Protein AF-A0ABD2J0N6-F1 (afdb_monomer_lite)

InterPro domains:
  IPR006593 Cytochrome b561/ferric reductase, transmembrane domain [SM00665] (5-132)

Radius of gyration: 25.23 Å; chains: 1; bounding box: 68×47×70 Å

Sequence (210 aa):
MAFRLTIYTLIFIAANSAVYGQNNSSNSTAAGGGPSSAQNGISTMFLLKCHGVLMTLAWLLLAPCAILYNLEWSSIHSLFGFIAFLLTIFQPISALFRCHPDSSARVVFNGLHAFTGYIGWLCALISICIACVHFGLFANTSAATVLIIVFLVLLGIVALIMQIVAIQKGHQQQQEQHGTGCIGQSQLFVILALICCAIAVSISLLIIFA

pLDDT: mean 72.45, std 17.0, range [32.47, 93.19]

Structure (mmCIF, N/CA/C/O backbone):
data_AF-A0ABD2J0N6-F1
#
_entry.id   AF-A0ABD2J0N6-F1
#
loop_
_atom_site.group_PDB
_atom_site.id
_atom_site.type_symbol
_atom_site.label_atom_id
_atom_site.label_alt_id
_atom_site.label_comp_id
_atom_site.label_asym_id
_atom_site.label_entity_id
_atom_site.label_seq_id
_atom_site.pdbx_PDB_ins_code
_atom_site.Cartn_x
_atom_site.Cartn_y
_atom_site.Cartn_z
_atom_site.occupancy
_atom_site.B_iso_or_equiv
_atom_site.auth_seq_id
_atom_site.auth_comp_id
_atom_site.auth_asym_id
_atom_site.auth_atom_id
_atom_site.pdbx_PDB_model_num
ATOM 1 N N . MET A 1 1 ? 23.153 -10.227 -7.733 1.00 42.84 1 MET A N 1
ATOM 2 C CA . MET A 1 1 ? 24.122 -10.658 -6.694 1.00 42.84 1 MET A CA 1
ATOM 3 C C . MET A 1 1 ? 23.620 -10.415 -5.266 1.00 42.84 1 MET A C 1
ATOM 5 O O . MET A 1 1 ? 23.744 -11.325 -4.458 1.00 42.84 1 MET A O 1
ATOM 9 N N . ALA A 1 2 ? 22.987 -9.273 -4.962 1.00 34.53 2 ALA A N 1
ATOM 10 C CA . ALA A 1 2 ? 22.496 -8.935 -3.614 1.00 34.53 2 ALA A CA 1
ATOM 11 C C . ALA A 1 2 ? 21.462 -9.922 -3.021 1.00 34.53 2 ALA A C 1
ATOM 13 O O . ALA A 1 2 ? 21.572 -10.288 -1.858 1.00 34.53 2 ALA A O 1
ATOM 14 N N . PHE A 1 3 ? 20.537 -10.453 -3.830 1.00 33.03 3 PHE A N 1
ATOM 15 C CA . PHE A 1 3 ? 19.501 -11.391 -3.358 1.00 33.03 3 PHE A CA 1
ATOM 16 C C . PHE A 1 3 ? 20.059 -12.739 -2.858 1.00 33.03 3 PHE A C 1
ATOM 18 O O . PHE A 1 3 ? 19.469 -13.385 -1.996 1.00 33.03 3 PHE A O 1
ATOM 25 N N . ARG A 1 4 ? 21.233 -13.159 -3.362 1.00 32.47 4 ARG A N 1
ATOM 26 C CA . ARG A 1 4 ? 21.913 -14.367 -2.871 1.00 32.47 4 ARG A CA 1
ATOM 27 C C . ARG A 1 4 ? 22.565 -14.122 -1.511 1.00 32.47 4 ARG A C 1
ATOM 29 O O . ARG A 1 4 ? 22.478 -14.997 -0.661 1.00 32.47 4 ARG A O 1
ATOM 36 N N . LEU A 1 5 ? 23.127 -12.932 -1.267 1.00 40.41 5 LEU A N 1
ATOM 37 C CA . LEU A 1 5 ? 23.688 -12.581 0.043 1.00 40.41 5 LEU A CA 1
ATOM 38 C C . LEU A 1 5 ? 22.613 -12.571 1.140 1.00 40.41 5 LEU A C 1
ATOM 40 O O . LEU A 1 5 ? 22.846 -13.133 2.202 1.00 40.41 5 LEU A O 1
ATOM 44 N N . THR A 1 6 ? 21.424 -12.024 0.873 1.00 42.31 6 THR A N 1
ATOM 45 C CA . THR A 1 6 ? 20.347 -11.925 1.875 1.00 42.31 6 THR A CA 1
ATOM 46 C C . THR A 1 6 ? 19.846 -13.294 2.348 1.00 42.31 6 THR A C 1
ATOM 48 O O . THR A 1 6 ? 19.616 -13.488 3.540 1.00 42.31 6 THR A O 1
ATOM 51 N N . ILE A 1 7 ? 19.737 -14.274 1.442 1.00 48.81 7 ILE A N 1
ATOM 52 C CA . ILE A 1 7 ? 19.341 -15.646 1.797 1.00 48.81 7 ILE A CA 1
ATOM 53 C C . ILE A 1 7 ? 20.437 -16.335 2.623 1.00 48.81 7 ILE A C 1
ATOM 55 O O . ILE A 1 7 ? 20.124 -16.967 3.631 1.00 48.81 7 ILE A O 1
ATOM 59 N N . TYR A 1 8 ? 21.718 -16.165 2.270 1.00 38.47 8 TYR A N 1
ATOM 60 C CA . TYR A 1 8 ? 22.819 -16.716 3.070 1.00 38.47 8 TYR A CA 1
ATOM 61 C C . TYR A 1 8 ? 22.893 -16.092 4.471 1.00 38.47 8 TYR A C 1
ATOM 63 O O . TYR A 1 8 ? 23.161 -16.808 5.432 1.00 38.47 8 TYR A O 1
ATOM 71 N N . THR A 1 9 ? 22.582 -14.801 4.625 1.00 46.03 9 THR A N 1
ATOM 72 C CA . THR A 1 9 ? 22.540 -14.140 5.939 1.00 46.03 9 THR A CA 1
ATOM 73 C C . THR A 1 9 ? 21.367 -14.625 6.795 1.00 46.03 9 THR A C 1
ATOM 75 O O . THR A 1 9 ? 21.554 -14.884 7.981 1.00 46.03 9 THR A O 1
ATOM 78 N N . LEU A 1 10 ? 20.178 -14.830 6.217 1.00 42.41 10 LEU A N 1
ATOM 79 C CA . LEU A 1 10 ? 19.020 -15.361 6.951 1.00 42.41 10 LEU A CA 1
ATOM 80 C C . LEU A 1 10 ? 19.214 -16.828 7.367 1.00 42.41 10 LEU A C 1
ATOM 82 O O . LEU A 1 10 ? 18.861 -17.194 8.488 1.00 42.41 10 LEU A O 1
ATOM 86 N N . ILE A 1 11 ? 19.845 -17.647 6.518 1.00 49.25 11 ILE A N 1
ATOM 87 C CA . ILE A 1 11 ? 20.223 -19.029 6.858 1.00 49.25 11 ILE A CA 1
ATOM 88 C C . ILE A 1 11 ? 21.297 -19.042 7.956 1.00 49.25 11 ILE A C 1
ATOM 90 O O . ILE A 1 11 ? 21.208 -19.845 8.882 1.00 49.25 11 ILE A O 1
ATOM 94 N N . PHE A 1 12 ? 22.271 -18.126 7.919 1.00 43.56 12 PHE A N 1
ATOM 95 C CA . PHE A 1 12 ? 23.296 -18.007 8.961 1.00 43.56 12 PHE A CA 1
ATOM 96 C C . PHE A 1 12 ? 22.705 -17.564 10.312 1.00 43.56 12 PHE A C 1
ATOM 98 O O . PHE A 1 12 ? 23.088 -18.088 11.356 1.00 43.56 12 PHE A O 1
ATOM 105 N N . ILE A 1 13 ? 21.726 -16.654 10.314 1.00 47.06 13 ILE A N 1
ATOM 106 C CA . ILE A 1 13 ? 21.022 -16.222 11.534 1.00 47.06 13 ILE A CA 1
ATOM 107 C C . ILE A 1 13 ? 20.161 -17.364 12.104 1.00 47.06 13 ILE A C 1
ATOM 109 O O . ILE A 1 13 ? 20.206 -17.625 13.308 1.00 47.06 13 ILE A O 1
ATOM 113 N N . ALA A 1 14 ? 19.435 -18.104 11.260 1.00 47.25 14 ALA A N 1
ATOM 114 C CA . ALA A 1 14 ? 18.635 -19.254 11.690 1.00 47.25 14 ALA A CA 1
ATOM 115 C C . ALA A 1 14 ? 19.499 -20.419 12.214 1.00 47.25 14 ALA A C 1
ATOM 117 O O . ALA A 1 14 ? 19.161 -21.024 13.232 1.00 47.25 14 ALA A O 1
ATOM 118 N N . ALA A 1 15 ? 20.647 -20.691 11.583 1.00 43.16 15 ALA A N 1
ATOM 119 C CA . ALA A 1 15 ? 21.573 -21.741 12.009 1.00 43.16 15 ALA A CA 1
ATOM 120 C C . ALA A 1 15 ? 22.222 -21.434 13.372 1.00 43.16 15 ALA A C 1
ATOM 122 O O . ALA A 1 15 ? 22.295 -22.314 14.228 1.00 43.16 15 ALA A O 1
ATOM 123 N N . ASN A 1 16 ? 22.614 -20.178 13.626 1.00 42.06 16 ASN A N 1
ATOM 124 C CA . ASN A 1 16 ? 23.160 -19.779 14.930 1.00 42.06 16 ASN A CA 1
ATOM 125 C C . ASN A 1 16 ? 22.102 -19.784 16.048 1.00 42.06 16 ASN A C 1
ATOM 127 O O . ASN A 1 16 ? 22.424 -20.054 17.203 1.00 42.06 16 ASN A O 1
ATOM 131 N N . SER A 1 17 ? 20.832 -19.552 15.702 1.00 45.09 17 SER A N 1
ATOM 132 C CA . SER A 1 17 ? 19.709 -19.618 16.646 1.00 45.09 17 SER A CA 1
ATOM 133 C C . SER A 1 17 ? 19.394 -21.057 17.084 1.00 45.09 17 SER A C 1
ATOM 135 O O . SER A 1 17 ? 19.021 -21.281 18.233 1.00 45.09 17 SER A O 1
ATOM 137 N N . ALA A 1 18 ? 19.572 -22.040 16.193 1.00 42.81 18 ALA A N 1
ATOM 138 C CA . ALA A 1 18 ? 19.321 -23.453 16.483 1.00 42.81 18 ALA A CA 1
ATOM 139 C C . ALA A 1 18 ? 20.451 -24.112 17.298 1.00 42.81 18 ALA A C 1
ATOM 141 O O . ALA A 1 18 ? 20.179 -24.932 18.173 1.00 42.81 18 ALA A O 1
ATOM 142 N N . VAL A 1 19 ? 21.710 -23.714 17.077 1.00 41.75 19 VAL A N 1
ATOM 143 C CA . VAL A 1 19 ? 22.873 -24.253 17.813 1.00 41.75 19 VAL A CA 1
ATOM 144 C C . VAL A 1 19 ? 22.892 -23.795 19.280 1.00 41.75 19 VAL A C 1
ATOM 146 O O . VAL A 1 19 ? 23.349 -24.533 20.150 1.00 41.75 19 VAL A O 1
ATOM 149 N N . TYR A 1 20 ? 22.326 -22.627 19.598 1.00 41.22 20 TYR A N 1
ATOM 150 C CA . TYR A 1 20 ? 22.286 -22.117 20.977 1.00 41.22 20 TYR A CA 1
ATOM 151 C C . TYR A 1 20 ? 21.171 -22.725 21.851 1.00 41.22 20 TYR A C 1
ATOM 153 O O . TYR A 1 20 ? 21.174 -22.538 23.068 1.00 41.22 20 TYR A O 1
ATOM 161 N N . GLY A 1 21 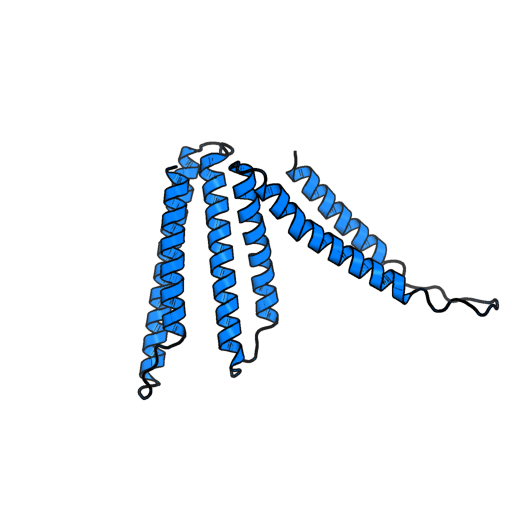? 20.229 -23.468 21.257 1.00 38.34 21 GLY A N 1
ATOM 162 C CA . GLY A 1 21 ? 19.103 -24.089 21.964 1.00 38.34 21 GLY A CA 1
ATOM 163 C C . GLY A 1 21 ? 19.393 -25.459 22.589 1.00 38.34 21 GLY A C 1
ATOM 164 O O . GLY A 1 21 ? 18.575 -25.937 23.371 1.00 38.34 21 GLY A O 1
ATOM 165 N N . GLN A 1 22 ? 20.528 -26.101 22.277 1.00 38.06 22 GLN A N 1
ATOM 166 C CA . GLN A 1 22 ? 20.795 -27.489 22.691 1.00 38.06 22 GLN A CA 1
ATOM 167 C C . GLN A 1 22 ? 21.709 -27.674 23.914 1.00 38.06 22 GLN A C 1
ATOM 169 O O . GLN A 1 22 ? 21.760 -28.776 24.449 1.00 38.06 22 GLN A O 1
ATOM 174 N N . ASN A 1 23 ? 22.381 -26.639 24.425 1.00 42.53 23 ASN A N 1
ATOM 175 C CA . ASN A 1 23 ? 23.402 -26.821 25.474 1.00 42.53 23 ASN A CA 1
ATOM 176 C C . ASN A 1 23 ? 22.901 -26.721 26.925 1.00 42.53 23 ASN A C 1
ATOM 178 O O . ASN A 1 23 ? 23.708 -26.522 27.827 1.00 42.53 23 ASN A O 1
ATOM 182 N N . ASN A 1 24 ? 21.597 -26.870 27.181 1.00 43.91 24 ASN A N 1
ATOM 183 C CA . ASN A 1 24 ? 21.051 -26.733 28.538 1.00 43.91 24 ASN A CA 1
ATOM 184 C C . ASN A 1 24 ? 20.259 -27.953 29.021 1.00 43.91 24 ASN A C 1
ATOM 186 O O . ASN A 1 24 ? 19.214 -27.833 29.658 1.00 43.91 24 ASN A O 1
ATOM 190 N N . SER A 1 25 ? 20.764 -29.153 28.742 1.00 45.69 25 SER A N 1
ATOM 191 C CA . SER A 1 25 ? 20.315 -30.348 29.452 1.00 45.69 25 SER A CA 1
ATOM 192 C C . SER A 1 25 ? 21.486 -31.213 29.902 1.00 45.69 25 SER A C 1
ATOM 194 O O . SER A 1 25 ? 22.251 -31.723 29.090 1.00 4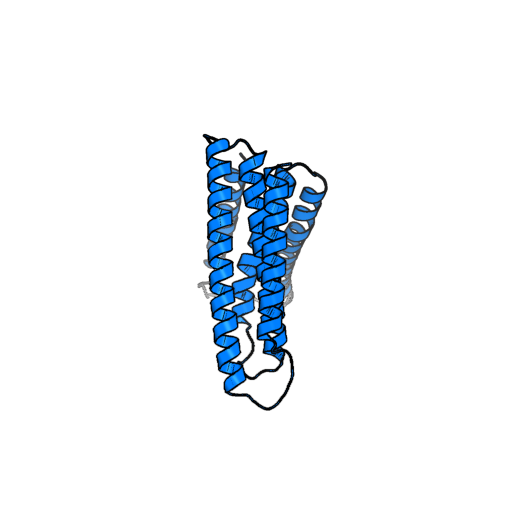5.69 25 SER A O 1
ATOM 196 N N . SER A 1 26 ? 21.531 -31.392 31.229 1.00 46.47 26 SER A N 1
ATOM 197 C CA . SER A 1 26 ? 22.224 -32.426 32.014 1.00 46.47 26 SER A CA 1
ATOM 198 C C . SER A 1 26 ? 23.757 -32.483 31.954 1.00 46.47 26 SER A C 1
ATOM 200 O O . SER A 1 26 ? 24.321 -32.996 30.999 1.00 46.47 26 SER A O 1
ATOM 202 N N . ASN A 1 27 ? 24.422 -32.136 33.067 1.00 38.72 27 ASN A N 1
ATOM 203 C CA . ASN A 1 27 ? 24.944 -33.178 33.961 1.00 38.72 27 ASN A CA 1
ATOM 204 C C . ASN A 1 27 ? 25.284 -32.629 35.361 1.00 38.72 27 ASN A C 1
ATOM 206 O O . ASN A 1 27 ? 25.983 -31.627 35.506 1.00 38.72 27 ASN A O 1
ATOM 210 N N . SER A 1 28 ? 24.794 -33.318 36.386 1.00 45.44 28 SER A N 1
ATOM 211 C CA . SER A 1 28 ? 25.030 -33.044 37.801 1.00 45.44 28 SER A CA 1
ATOM 212 C C . SER A 1 28 ? 26.100 -34.010 38.302 1.00 45.44 28 SER A C 1
ATOM 214 O O . SER A 1 28 ? 25.802 -35.193 38.367 1.00 45.44 28 SER A O 1
ATOM 216 N N . THR A 1 29 ? 27.289 -33.538 38.701 1.00 41.50 29 THR A N 1
ATOM 217 C CA . THR A 1 29 ? 28.076 -34.164 39.788 1.00 41.50 29 THR A CA 1
ATOM 218 C C . THR A 1 29 ? 29.290 -33.328 40.217 1.00 41.50 29 THR A C 1
ATOM 220 O O . THR A 1 29 ? 30.152 -33.016 39.407 1.00 41.50 29 THR A O 1
ATOM 223 N N . ALA A 1 30 ? 29.347 -33.108 41.536 1.00 42.56 30 ALA A N 1
ATOM 224 C CA . ALA A 1 30 ? 30.511 -33.074 42.431 1.00 42.56 30 ALA A CA 1
ATOM 225 C C . ALA A 1 30 ? 31.529 -31.901 42.428 1.00 42.56 30 ALA A C 1
ATOM 227 O O . ALA A 1 30 ? 32.378 -31.774 41.558 1.00 42.56 30 ALA A O 1
ATOM 228 N N . ALA A 1 31 ? 31.523 -31.228 43.592 1.00 42.00 31 ALA A N 1
ATOM 229 C CA . ALA A 1 31 ? 32.664 -30.860 44.449 1.00 42.00 31 ALA A CA 1
ATOM 230 C C . ALA A 1 31 ? 33.538 -29.628 44.123 1.00 42.00 31 ALA A C 1
ATOM 232 O O . ALA A 1 31 ? 34.210 -29.561 43.103 1.00 42.00 31 ALA A O 1
ATOM 233 N N . GLY A 1 32 ? 33.659 -28.736 45.121 1.00 36.66 32 GLY A N 1
ATOM 234 C CA . GLY A 1 32 ? 34.837 -27.874 45.312 1.00 36.66 32 GLY A CA 1
ATOM 235 C C . GLY A 1 32 ? 34.513 -26.410 45.614 1.00 36.66 32 GLY A C 1
ATOM 236 O O . GLY A 1 32 ? 33.895 -25.735 44.803 1.00 36.66 32 GLY A O 1
ATOM 237 N N . GLY A 1 33 ? 34.915 -25.934 46.797 1.00 43.09 33 GLY A N 1
ATOM 238 C CA . GLY A 1 33 ? 34.580 -24.620 47.358 1.00 43.09 33 GLY A CA 1
ATOM 239 C C . GLY A 1 33 ? 35.162 -23.380 46.658 1.00 43.09 33 GLY A C 1
ATOM 240 O O . GLY A 1 33 ? 36.197 -23.431 45.999 1.00 43.09 33 GLY A O 1
ATOM 241 N N . GLY A 1 34 ? 34.508 -22.240 46.914 1.00 34.06 34 GLY A N 1
ATOM 242 C CA . GLY A 1 34 ? 35.002 -20.885 46.644 1.00 34.06 34 GLY A CA 1
ATOM 243 C C . GLY A 1 34 ? 33.861 -19.853 46.615 1.00 34.06 34 GLY A C 1
ATOM 244 O O . GLY A 1 34 ? 32.947 -20.012 45.809 1.00 34.06 34 GLY A O 1
ATOM 245 N N . PRO A 1 35 ? 33.853 -18.798 47.458 1.00 56.31 35 PRO A N 1
ATOM 246 C CA . PRO A 1 35 ? 32.814 -17.778 47.420 1.00 56.31 35 PRO A CA 1
ATOM 247 C C . PRO A 1 35 ? 33.284 -16.602 46.564 1.00 56.31 35 PRO A C 1
ATOM 249 O O . PRO A 1 35 ? 34.101 -15.807 47.017 1.00 56.31 35 PRO A O 1
ATOM 252 N N . SER A 1 36 ? 32.803 -16.466 45.330 1.00 42.53 36 SER A N 1
ATOM 253 C CA . SER A 1 36 ? 32.727 -15.167 44.635 1.00 42.53 36 SER A CA 1
ATOM 254 C C . SER A 1 36 ? 32.133 -15.307 43.236 1.00 42.53 36 SER A C 1
ATOM 256 O O . SER A 1 36 ? 32.398 -16.270 42.530 1.00 42.53 36 SER A O 1
ATOM 258 N N . SER A 1 37 ? 31.400 -14.266 42.828 1.00 46.81 37 SER A N 1
ATOM 259 C CA . SER A 1 37 ? 30.951 -13.948 41.459 1.00 46.81 37 SER A CA 1
ATOM 260 C C . SER A 1 37 ? 29.573 -14.445 40.986 1.00 46.81 37 SER A C 1
ATOM 262 O O . SER A 1 37 ? 29.348 -14.685 39.804 1.00 46.81 37 SER A O 1
ATOM 264 N N . ALA A 1 38 ? 28.573 -14.424 41.869 1.00 45.72 38 ALA A N 1
ATOM 265 C CA . ALA A 1 38 ? 27.153 -14.514 41.497 1.00 45.72 38 ALA A CA 1
ATOM 266 C C . ALA A 1 38 ? 26.555 -13.190 40.940 1.00 45.72 38 ALA A C 1
ATOM 268 O O . ALA A 1 38 ? 25.413 -12.857 41.243 1.00 45.72 38 ALA A O 1
ATOM 269 N N . GLN A 1 39 ? 27.301 -12.409 40.141 1.00 47.91 39 GLN A N 1
ATOM 270 C CA . GLN A 1 39 ? 26.817 -11.115 39.607 1.00 47.91 39 GLN A CA 1
ATOM 271 C C . GLN A 1 39 ? 26.929 -10.908 38.082 1.00 47.91 39 GLN A C 1
ATOM 273 O O . GLN A 1 39 ? 26.499 -9.869 37.593 1.00 47.91 39 GLN A O 1
ATOM 278 N N . ASN A 1 40 ? 27.397 -11.889 37.297 1.00 52.19 40 ASN A N 1
ATOM 279 C CA . ASN A 1 40 ? 27.697 -11.673 35.864 1.00 52.19 40 ASN A CA 1
ATOM 280 C C . ASN A 1 40 ? 26.787 -12.412 34.854 1.00 52.19 40 ASN A C 1
ATOM 282 O O . ASN A 1 40 ? 26.969 -12.269 33.646 1.00 52.19 40 ASN A O 1
ATOM 286 N N . GLY A 1 41 ? 25.794 -13.186 35.312 1.00 51.06 41 GLY A N 1
ATOM 287 C CA . GLY A 1 41 ? 24.880 -13.933 34.424 1.00 51.06 41 GLY A CA 1
ATOM 288 C C . GLY A 1 41 ? 23.670 -13.130 33.922 1.00 51.06 41 GLY A C 1
ATOM 289 O O . GLY A 1 41 ? 23.166 -13.371 32.828 1.00 51.06 41 GLY A O 1
ATOM 290 N N . ILE A 1 42 ? 23.214 -12.142 34.701 1.00 55.16 42 ILE A N 1
ATOM 291 C CA . ILE A 1 42 ? 22.064 -11.291 34.345 1.00 55.16 42 ILE A CA 1
ATOM 292 C C . ILE A 1 42 ? 22.483 -10.228 33.315 1.00 55.16 42 ILE A C 1
ATOM 294 O O . ILE A 1 42 ? 21.709 -9.891 32.418 1.00 55.16 42 ILE A O 1
ATOM 298 N N . SER A 1 43 ? 23.731 -9.748 33.395 1.00 60.34 43 SER A N 1
ATOM 299 C CA . SER A 1 43 ? 24.266 -8.719 32.499 1.00 60.34 43 SER A CA 1
ATOM 300 C C . SER A 1 43 ? 24.482 -9.234 31.081 1.00 60.34 43 SER A C 1
ATOM 302 O O . SER A 1 43 ? 24.162 -8.521 30.143 1.00 60.34 43 SER A O 1
ATOM 304 N N . THR A 1 44 ? 24.946 -10.468 30.886 1.00 63.06 44 THR A N 1
ATOM 305 C CA . THR A 1 44 ? 25.252 -11.012 29.552 1.00 63.06 44 THR A CA 1
ATOM 306 C C . THR A 1 44 ? 23.998 -11.294 28.725 1.00 63.06 44 THR A C 1
ATOM 308 O O . THR A 1 44 ? 23.942 -10.890 27.569 1.00 63.06 44 THR A O 1
ATOM 311 N N . MET A 1 45 ? 22.955 -11.895 29.307 1.00 62.06 45 MET A N 1
ATOM 312 C CA . MET A 1 45 ? 21.663 -12.109 28.627 1.00 62.06 45 MET A CA 1
ATOM 313 C C . MET A 1 45 ? 20.931 -10.793 28.324 1.00 62.06 45 MET A C 1
ATOM 315 O O . MET A 1 45 ? 20.371 -10.626 27.238 1.00 62.06 45 MET A O 1
ATOM 319 N N . PHE A 1 46 ? 20.941 -9.843 29.264 1.00 74.31 46 PHE A N 1
ATOM 320 C CA . PHE A 1 46 ? 20.355 -8.520 29.051 1.00 74.31 46 PHE A CA 1
ATOM 321 C C . PHE A 1 46 ? 21.128 -7.730 27.988 1.00 74.31 46 PHE A C 1
ATOM 323 O O . PHE A 1 46 ? 20.523 -7.157 27.087 1.00 74.31 46 PHE A O 1
ATOM 330 N N . LEU A 1 47 ? 22.460 -7.772 28.028 1.00 73.31 47 LEU A N 1
ATOM 331 C CA . LEU A 1 47 ? 23.335 -7.099 27.073 1.00 73.31 47 LEU A CA 1
ATOM 332 C C . LEU A 1 47 ? 23.210 -7.696 25.671 1.00 73.31 47 LEU A C 1
ATOM 334 O O . LEU A 1 47 ? 23.170 -6.933 24.714 1.00 73.31 47 LEU A O 1
ATOM 338 N N . LEU A 1 48 ? 23.052 -9.016 25.529 1.00 69.25 48 LEU A N 1
ATOM 339 C CA . LEU A 1 48 ? 22.815 -9.649 24.226 1.00 69.25 48 LEU A CA 1
ATOM 340 C C . LEU A 1 48 ? 21.451 -9.254 23.637 1.00 69.25 48 LEU A C 1
ATOM 342 O O . LEU A 1 48 ? 21.347 -8.972 22.444 1.00 69.25 48 LEU A O 1
ATOM 346 N N . LYS A 1 49 ? 20.413 -9.162 24.480 1.00 67.75 49 LYS A N 1
ATOM 347 C CA . LYS A 1 49 ? 19.084 -8.673 24.080 1.00 67.75 49 LYS A CA 1
ATOM 348 C C . LYS A 1 49 ? 19.114 -7.194 23.697 1.00 67.75 49 LYS A C 1
ATOM 350 O O . LYS A 1 49 ? 18.607 -6.839 22.637 1.00 67.75 49 LYS A O 1
ATOM 355 N N . CYS A 1 50 ? 19.747 -6.344 24.503 1.00 72.69 50 CYS A N 1
ATOM 356 C CA . CYS A 1 50 ? 19.947 -4.931 24.186 1.00 72.69 50 CYS A CA 1
ATOM 357 C C . CYS A 1 50 ? 20.784 -4.749 22.916 1.00 72.69 50 CYS A C 1
ATOM 359 O O . CYS A 1 50 ? 20.431 -3.925 22.084 1.00 72.69 50 CYS A O 1
ATOM 361 N N . HIS A 1 51 ? 21.836 -5.542 22.717 1.00 70.12 51 HIS A N 1
ATOM 362 C CA . HIS A 1 51 ? 22.665 -5.508 21.515 1.00 70.12 51 HIS A CA 1
ATOM 363 C C . HIS A 1 51 ? 21.871 -5.892 20.259 1.00 70.12 51 HIS A C 1
ATOM 365 O O . HIS A 1 51 ? 21.942 -5.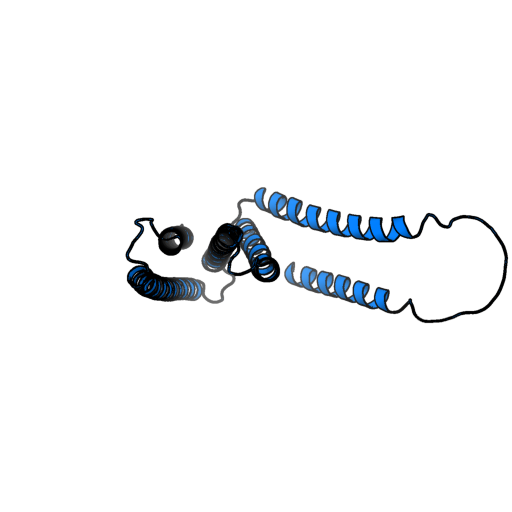187 19.257 1.00 70.12 51 HIS A O 1
ATOM 371 N N . GLY A 1 52 ? 21.054 -6.950 20.322 1.00 68.00 52 GLY A N 1
ATOM 372 C CA . GLY A 1 52 ? 20.172 -7.341 19.218 1.00 68.00 52 GLY A CA 1
ATOM 373 C C . GLY A 1 52 ? 19.114 -6.281 18.893 1.00 68.00 52 GLY A C 1
ATOM 374 O O . GLY A 1 52 ? 18.883 -5.971 17.723 1.00 68.00 52 GLY A O 1
ATOM 375 N N . VAL A 1 53 ? 18.515 -5.667 19.921 1.00 74.12 53 VAL A N 1
ATOM 376 C CA . VAL A 1 53 ? 17.550 -4.568 19.753 1.00 74.12 53 VAL A CA 1
ATOM 377 C C . VAL A 1 53 ? 18.226 -3.337 19.148 1.00 74.12 53 VAL A C 1
ATOM 379 O O . VAL A 1 53 ? 17.712 -2.785 18.180 1.00 74.12 53 VAL A O 1
ATOM 382 N N . LEU A 1 54 ? 19.397 -2.939 19.649 1.00 72.81 54 LEU A N 1
ATOM 383 C CA . LEU A 1 54 ? 20.156 -1.800 19.130 1.00 72.81 54 LEU A CA 1
ATOM 384 C C . LEU A 1 54 ? 20.636 -2.032 17.695 1.00 72.81 54 LEU A C 1
ATOM 386 O O . LEU A 1 54 ? 20.559 -1.112 16.890 1.00 72.81 54 LEU A O 1
ATOM 390 N N . MET A 1 55 ? 21.051 -3.251 17.339 1.00 72.25 55 MET A N 1
ATOM 391 C CA . MET A 1 55 ? 21.369 -3.599 15.952 1.00 72.25 55 MET A CA 1
ATOM 392 C C . MET A 1 55 ? 20.130 -3.518 15.063 1.00 72.25 55 MET A C 1
ATOM 394 O O . MET A 1 55 ? 20.177 -2.897 14.009 1.00 72.25 55 MET A O 1
ATOM 398 N N . THR A 1 56 ? 18.990 -4.051 15.496 1.00 69.81 56 THR A N 1
ATOM 399 C CA . THR A 1 56 ? 17.748 -3.972 14.712 1.00 69.81 56 THR A CA 1
ATOM 400 C C . THR A 1 56 ? 17.301 -2.520 14.514 1.00 69.81 56 THR A C 1
ATOM 402 O O . THR A 1 56 ? 16.945 -2.138 13.404 1.00 69.81 56 THR A O 1
ATOM 405 N N . LEU A 1 57 ? 17.385 -1.683 15.554 1.00 69.50 57 LEU A N 1
ATOM 406 C CA . LEU A 1 57 ? 17.096 -0.248 15.464 1.00 69.50 57 LEU A CA 1
ATOM 407 C C . LEU A 1 57 ? 18.096 0.487 14.564 1.00 69.50 57 LEU A C 1
ATOM 409 O O . LEU A 1 57 ? 17.691 1.335 13.776 1.00 69.50 57 LEU A O 1
ATOM 413 N N . ALA A 1 58 ? 19.382 0.134 14.627 1.00 72.56 58 ALA A N 1
ATOM 414 C CA . ALA A 1 58 ? 20.399 0.687 13.742 1.00 72.56 58 ALA A CA 1
ATOM 415 C C . ALA A 1 58 ? 20.121 0.324 12.278 1.00 72.56 58 ALA A C 1
ATOM 417 O O . ALA A 1 58 ? 20.196 1.196 11.424 1.00 72.56 58 ALA A O 1
ATOM 418 N N . TRP A 1 59 ? 19.723 -0.914 11.979 1.00 68.56 59 TRP A N 1
ATOM 419 C CA . TRP A 1 59 ? 19.332 -1.324 10.626 1.00 68.56 59 TRP A CA 1
ATOM 420 C C . TRP A 1 59 ? 18.037 -0.646 10.161 1.00 68.56 59 TRP A C 1
ATOM 422 O O . TRP A 1 59 ? 17.956 -0.215 9.012 1.00 68.56 59 TRP A O 1
ATOM 432 N N . LEU A 1 60 ? 17.057 -0.481 11.053 1.00 67.50 60 LEU A N 1
ATOM 433 C CA . LEU A 1 60 ? 15.814 0.243 10.775 1.00 67.50 60 LEU A CA 1
ATOM 434 C C . LEU A 1 60 ? 16.026 1.744 10.551 1.00 67.50 60 LEU A C 1
ATOM 436 O O . LEU A 1 60 ? 15.203 2.357 9.883 1.00 67.50 60 LEU A O 1
ATOM 440 N N . LEU A 1 61 ? 17.097 2.336 11.085 1.00 66.44 61 LEU A N 1
ATOM 441 C CA . LEU A 1 61 ? 17.396 3.761 10.933 1.00 66.44 61 LEU A CA 1
ATOM 442 C C . LEU A 1 61 ? 18.400 4.033 9.800 1.00 66.44 61 LEU A C 1
ATOM 444 O O . LEU A 1 61 ? 18.177 4.921 8.979 1.00 66.44 61 LEU A O 1
ATOM 448 N N . LEU A 1 62 ? 19.490 3.263 9.719 1.00 64.75 62 LEU A N 1
ATOM 449 C CA . LEU A 1 62 ? 20.530 3.453 8.705 1.00 64.75 62 LEU A CA 1
ATOM 450 C C . LEU A 1 62 ? 20.101 2.984 7.320 1.00 64.75 62 LEU A C 1
ATOM 452 O O . LEU A 1 62 ? 20.469 3.648 6.358 1.00 64.75 62 LEU A O 1
ATOM 456 N N . ALA A 1 63 ? 19.356 1.881 7.181 1.00 66.69 63 ALA A N 1
ATOM 457 C CA . ALA A 1 63 ? 18.976 1.414 5.849 1.00 66.69 63 ALA A CA 1
ATOM 458 C C . ALA A 1 63 ? 18.052 2.424 5.141 1.00 66.69 63 ALA A C 1
ATOM 460 O O . ALA A 1 63 ? 18.372 2.798 4.014 1.00 66.69 63 ALA A O 1
ATOM 461 N N . PRO A 1 64 ? 17.001 2.979 5.782 1.00 65.25 64 PRO A N 1
ATOM 462 C CA . PRO A 1 64 ? 16.218 4.051 5.171 1.00 65.25 64 PRO A CA 1
ATOM 463 C C . PRO A 1 64 ? 17.033 5.322 4.920 1.00 65.25 64 PRO A C 1
ATOM 465 O O . PRO A 1 64 ? 16.914 5.895 3.844 1.00 65.25 64 PRO A O 1
ATOM 468 N N . CYS A 1 65 ? 17.907 5.742 5.845 1.00 63.78 65 CYS A N 1
ATOM 469 C CA . CYS A 1 65 ? 18.771 6.911 5.628 1.00 63.78 65 CYS A CA 1
ATOM 470 C C . CYS A 1 65 ? 19.738 6.732 4.447 1.00 63.78 65 CYS A C 1
ATOM 472 O O . CYS A 1 65 ? 19.890 7.645 3.642 1.00 63.78 65 CYS A O 1
ATOM 474 N N . ALA A 1 66 ? 20.372 5.566 4.311 1.00 61.91 66 ALA A N 1
ATOM 475 C CA . ALA A 1 66 ? 21.273 5.270 3.198 1.00 61.91 66 ALA A CA 1
ATOM 476 C C . ALA A 1 66 ? 20.527 5.233 1.857 1.00 61.91 66 ALA A C 1
ATOM 478 O O . ALA A 1 66 ? 21.043 5.707 0.848 1.00 61.91 66 ALA A O 1
ATOM 479 N N . ILE A 1 67 ? 19.294 4.722 1.863 1.00 63.19 67 ILE A N 1
ATOM 480 C CA . ILE A 1 67 ? 18.405 4.722 0.703 1.00 63.19 67 ILE A CA 1
ATOM 481 C C . ILE A 1 67 ? 17.974 6.158 0.340 1.00 63.19 67 ILE A C 1
ATOM 483 O O . ILE A 1 67 ? 17.949 6.511 -0.833 1.00 63.19 67 ILE A O 1
ATOM 487 N N . LEU A 1 68 ? 17.707 7.027 1.318 1.00 64.75 68 LEU A N 1
ATOM 488 C CA . LEU A 1 68 ? 17.316 8.425 1.080 1.00 64.75 68 LEU A CA 1
ATOM 489 C C . LEU A 1 68 ? 18.426 9.289 0.456 1.00 64.75 68 LEU A C 1
ATOM 491 O O . LEU A 1 68 ? 18.119 10.275 -0.209 1.00 64.75 68 LEU A O 1
ATOM 495 N N . TYR A 1 69 ? 19.700 8.928 0.637 1.00 65.38 69 TYR A N 1
ATOM 496 C CA . TYR A 1 69 ? 20.829 9.651 0.034 1.00 65.38 69 TYR A CA 1
ATOM 497 C C . TYR A 1 69 ? 20.967 9.435 -1.480 1.00 65.38 69 TYR A C 1
ATOM 499 O O . TYR A 1 69 ? 21.631 10.230 -2.143 1.00 65.38 69 TYR A O 1
ATOM 507 N N . ASN A 1 70 ? 20.348 8.389 -2.035 1.00 70.12 70 ASN A N 1
ATOM 508 C CA . ASN A 1 70 ? 20.324 8.132 -3.470 1.00 70.12 70 ASN A CA 1
ATOM 509 C C . ASN A 1 70 ? 18.872 8.200 -3.972 1.00 70.12 70 ASN A C 1
ATOM 511 O O . ASN A 1 70 ? 18.046 7.385 -3.579 1.00 70.12 70 ASN A O 1
ATOM 515 N N . LEU A 1 71 ? 18.549 9.166 -4.836 1.00 77.00 71 LEU A N 1
ATOM 516 C CA . LEU A 1 71 ? 17.196 9.351 -5.388 1.00 77.00 71 LEU A CA 1
ATOM 517 C C . LEU A 1 71 ? 16.956 8.568 -6.689 1.00 77.00 71 LEU A C 1
ATOM 519 O O . LEU A 1 71 ? 15.989 8.825 -7.402 1.00 77.00 71 LEU A O 1
ATOM 523 N N . GLU A 1 72 ? 17.811 7.599 -7.012 1.00 88.56 72 GLU A N 1
ATOM 524 C CA . GLU A 1 72 ? 17.555 6.671 -8.110 1.00 88.56 72 GLU A CA 1
ATOM 525 C C . GLU A 1 72 ? 16.309 5.811 -7.857 1.00 88.56 72 GLU A C 1
ATOM 527 O O . GLU A 1 72 ? 16.012 5.405 -6.728 1.00 88.56 72 GLU A O 1
ATOM 532 N N . TRP A 1 73 ? 15.622 5.441 -8.941 1.00 88.56 73 TRP A N 1
ATOM 533 C CA . TRP A 1 73 ? 14.428 4.590 -8.914 1.00 88.56 73 TRP A CA 1
ATOM 534 C C . TRP A 1 73 ? 14.624 3.298 -8.110 1.00 88.56 73 TRP A C 1
ATOM 536 O O . TRP A 1 73 ? 13.728 2.878 -7.380 1.00 88.56 73 TRP A O 1
ATOM 546 N N . SER A 1 74 ? 15.815 2.696 -8.181 1.00 87.62 74 SER A N 1
ATOM 547 C CA . SER A 1 74 ? 16.186 1.497 -7.415 1.00 87.62 74 SER A CA 1
ATOM 548 C C . SER A 1 74 ? 16.133 1.710 -5.904 1.00 87.62 74 SER A C 1
ATOM 550 O O . SER A 1 74 ? 15.672 0.846 -5.150 1.00 87.62 74 SER A O 1
ATOM 552 N N . SER A 1 75 ? 16.586 2.880 -5.466 1.00 88.06 75 SER A N 1
ATOM 553 C CA . SER A 1 75 ? 16.608 3.277 -4.066 1.00 88.06 75 SER A CA 1
ATOM 554 C C . SER A 1 75 ? 15.188 3.552 -3.572 1.00 88.06 75 SER A C 1
ATOM 556 O O . SER A 1 75 ? 14.735 2.953 -2.598 1.00 88.06 75 SER A O 1
ATOM 558 N N . ILE A 1 76 ? 14.424 4.355 -4.321 1.00 88.94 76 ILE A N 1
ATOM 559 C CA . ILE A 1 76 ? 13.031 4.695 -4.000 1.00 88.94 76 ILE A CA 1
ATOM 560 C C . ILE A 1 76 ? 12.166 3.426 -3.916 1.00 88.94 76 ILE A C 1
ATOM 562 O O . ILE A 1 76 ? 11.451 3.226 -2.934 1.00 88.94 76 ILE A O 1
ATOM 566 N N . HIS A 1 77 ? 12.280 2.516 -4.889 1.00 90.62 77 HIS A N 1
ATOM 567 C CA . HIS A 1 77 ? 11.604 1.215 -4.864 1.00 90.62 77 HIS A CA 1
ATOM 568 C C . HIS A 1 77 ? 11.893 0.431 -3.580 1.00 90.62 77 HIS A C 1
ATOM 570 O O . HIS A 1 77 ? 10.966 -0.092 -2.952 1.00 90.62 77 HIS A O 1
ATOM 576 N N . SER A 1 78 ? 13.172 0.364 -3.197 1.00 90.12 78 SER A N 1
ATOM 577 C CA . SER A 1 78 ? 13.628 -0.374 -2.019 1.00 90.12 78 SER A CA 1
ATOM 578 C C . SER A 1 78 ? 13.116 0.263 -0.726 1.00 90.12 78 SER A C 1
ATOM 580 O O . SER A 1 78 ? 12.694 -0.462 0.173 1.00 90.12 78 SER A O 1
ATOM 582 N N . LEU A 1 79 ? 13.071 1.600 -0.647 1.00 88.88 79 LEU A N 1
ATOM 583 C CA . LEU A 1 79 ? 12.514 2.327 0.498 1.00 88.88 79 LEU A CA 1
ATOM 584 C C . LEU A 1 79 ? 11.047 1.970 0.723 1.00 88.88 79 LEU A C 1
ATOM 586 O O . LEU A 1 79 ? 10.657 1.520 1.800 1.00 88.88 79 LEU A O 1
ATOM 590 N N . PHE A 1 80 ? 10.233 2.174 -0.313 1.00 90.06 80 PHE A N 1
ATOM 591 C CA . PHE A 1 80 ? 8.793 1.980 -0.240 1.00 90.06 80 PHE A CA 1
ATOM 592 C C . PHE A 1 80 ? 8.441 0.503 -0.036 1.00 90.06 80 PHE A C 1
ATOM 594 O O . PHE A 1 80 ? 7.569 0.193 0.776 1.00 90.06 80 PHE A O 1
ATOM 601 N N . GLY A 1 81 ? 9.167 -0.413 -0.684 1.00 90.19 81 GLY A N 1
ATOM 602 C CA . GLY A 1 81 ? 9.006 -1.853 -0.480 1.00 90.19 81 GLY A CA 1
ATOM 603 C C . GLY A 1 81 ? 9.336 -2.283 0.952 1.00 90.19 81 GLY A C 1
ATOM 604 O O . GLY A 1 81 ? 8.602 -3.068 1.551 1.00 90.19 81 GLY A O 1
ATOM 605 N N . PHE A 1 82 ? 10.393 -1.720 1.543 1.00 89.19 82 PHE A N 1
ATOM 606 C CA . PHE A 1 82 ? 10.775 -2.017 2.921 1.00 89.19 82 PHE A CA 1
ATOM 607 C C . PHE A 1 82 ? 9.773 -1.466 3.944 1.00 89.19 82 PHE A C 1
ATOM 609 O O . PHE A 1 82 ? 9.360 -2.193 4.847 1.00 89.19 82 PHE A O 1
ATOM 616 N N . ILE A 1 83 ? 9.319 -0.217 3.783 1.00 88.50 83 ILE A N 1
ATOM 617 C CA . ILE A 1 83 ? 8.283 0.372 4.649 1.00 88.50 83 ILE A CA 1
ATOM 618 C C . ILE A 1 83 ? 6.995 -0.458 4.577 1.00 88.50 83 ILE A C 1
ATOM 620 O O . ILE A 1 83 ? 6.425 -0.805 5.614 1.00 88.50 83 ILE A O 1
ATOM 624 N N . ALA A 1 84 ? 6.564 -0.832 3.368 1.00 91.12 84 ALA A N 1
ATOM 625 C CA . ALA A 1 84 ? 5.393 -1.678 3.168 1.00 91.12 84 ALA A CA 1
ATOM 626 C C . ALA A 1 84 ? 5.530 -3.032 3.878 1.00 91.12 84 ALA A C 1
ATOM 628 O O . ALA A 1 84 ? 4.597 -3.474 4.550 1.00 91.12 84 ALA A O 1
ATOM 629 N N . PHE A 1 85 ? 6.698 -3.670 3.783 1.00 90.69 85 PHE A N 1
ATOM 630 C CA . PHE A 1 85 ? 6.984 -4.930 4.464 1.00 90.69 85 PHE A CA 1
ATOM 631 C C . PHE A 1 85 ? 6.873 -4.806 5.992 1.00 90.69 85 PHE A C 1
ATOM 633 O O . PHE A 1 85 ? 6.180 -5.607 6.623 1.00 90.69 85 PHE A O 1
ATOM 640 N N . LEU A 1 86 ? 7.487 -3.777 6.588 1.00 88.38 86 LEU A N 1
ATOM 641 C CA . LEU A 1 86 ? 7.420 -3.549 8.035 1.00 88.38 86 LEU A CA 1
ATOM 642 C C . LEU A 1 86 ? 5.986 -3.316 8.512 1.00 88.38 86 LEU A C 1
ATOM 644 O O . LEU A 1 86 ? 5.559 -3.916 9.499 1.00 88.38 86 LEU A O 1
ATOM 648 N N . LEU A 1 87 ? 5.227 -2.484 7.796 1.00 86.12 87 LEU A N 1
ATOM 649 C CA . LEU A 1 87 ? 3.829 -2.216 8.129 1.00 86.12 87 LEU A CA 1
ATOM 650 C C . LEU A 1 87 ? 2.959 -3.468 7.966 1.00 86.12 87 LEU A C 1
ATOM 652 O O . LEU A 1 87 ? 2.096 -3.717 8.803 1.00 86.12 87 LEU A O 1
ATOM 656 N N . THR A 1 88 ? 3.237 -4.305 6.963 1.00 86.19 88 THR A N 1
ATOM 657 C CA . THR A 1 88 ? 2.525 -5.575 6.742 1.00 86.19 88 THR A CA 1
ATOM 658 C C . THR A 1 88 ? 2.736 -6.561 7.890 1.00 86.19 88 THR A C 1
ATOM 660 O O . THR A 1 88 ? 1.793 -7.241 8.281 1.00 86.19 88 THR A O 1
ATOM 663 N N . ILE A 1 89 ? 3.938 -6.627 8.474 1.00 83.69 89 ILE A N 1
ATOM 664 C CA . ILE A 1 89 ? 4.207 -7.456 9.665 1.00 83.69 89 ILE A CA 1
ATOM 665 C C . ILE A 1 89 ? 3.610 -6.828 10.926 1.00 83.69 89 ILE A C 1
ATOM 667 O O . ILE A 1 89 ? 3.084 -7.531 11.791 1.00 83.69 89 ILE A O 1
ATOM 671 N N . PHE A 1 90 ? 3.672 -5.503 11.042 1.00 82.38 90 PHE A N 1
ATOM 672 C CA . PHE A 1 90 ? 3.120 -4.786 12.185 1.00 82.38 90 PHE A CA 1
ATOM 673 C C . PHE A 1 90 ? 1.600 -4.968 12.299 1.00 82.38 90 PHE A C 1
ATOM 675 O O . PHE A 1 90 ? 1.078 -5.098 13.404 1.00 82.38 90 PHE A O 1
ATOM 682 N N . GLN A 1 91 ? 0.888 -5.037 11.173 1.00 83.50 91 GLN A N 1
ATOM 683 C CA . GLN A 1 91 ? -0.567 -5.195 11.111 1.00 83.50 91 GLN A CA 1
ATOM 684 C C . GLN A 1 91 ? -1.106 -6.379 11.948 1.00 83.50 91 GLN A C 1
ATOM 686 O O . GLN A 1 91 ? -1.873 -6.119 12.881 1.00 83.50 91 GLN A O 1
ATOM 691 N N . PRO A 1 92 ? -0.720 -7.650 11.714 1.00 82.31 92 PRO A N 1
ATOM 692 C CA . PRO A 1 92 ? -1.203 -8.779 12.507 1.00 82.31 92 PRO A CA 1
ATOM 693 C C . PRO A 1 92 ? -0.729 -8.722 13.963 1.00 82.31 92 PRO A C 1
ATOM 695 O O . PRO A 1 92 ? -1.509 -9.044 14.854 1.00 82.31 92 PRO A O 1
ATOM 698 N N . ILE A 1 93 ? 0.498 -8.257 14.230 1.00 80.75 93 ILE A N 1
ATOM 699 C CA . ILE A 1 93 ? 1.004 -8.100 15.605 1.00 80.75 93 ILE A CA 1
ATOM 700 C C . ILE A 1 93 ? 0.135 -7.099 16.372 1.00 80.75 93 ILE A C 1
ATOM 702 O O . ILE A 1 93 ? -0.318 -7.395 17.474 1.00 80.75 93 ILE A O 1
ATOM 706 N N . SER A 1 94 ? -0.164 -5.943 15.774 1.00 78.31 94 SER A N 1
ATOM 707 C CA . SER A 1 94 ? -1.052 -4.944 16.372 1.00 78.31 94 SER A CA 1
ATOM 708 C C . SER A 1 94 ? -2.454 -5.513 16.616 1.00 78.31 94 SER A C 1
ATOM 710 O O . SER A 1 94 ? -3.033 -5.285 17.675 1.00 78.31 94 SER A O 1
ATOM 712 N N . ALA A 1 95 ? -2.972 -6.328 15.689 1.00 81.25 95 ALA A N 1
ATOM 713 C CA . ALA A 1 95 ? -4.283 -6.960 15.805 1.00 81.25 95 ALA A CA 1
ATOM 714 C C . ALA A 1 95 ? -4.380 -7.983 16.944 1.00 81.25 95 ALA A C 1
ATOM 716 O O . ALA A 1 95 ? -5.461 -8.137 17.519 1.00 81.25 95 ALA A O 1
ATOM 717 N N . LEU A 1 96 ? -3.275 -8.635 17.320 1.00 79.56 96 LEU A N 1
ATOM 718 C CA . LEU A 1 96 ? -3.234 -9.507 18.499 1.00 79.56 96 LEU A CA 1
ATOM 719 C C . LEU A 1 96 ? -3.424 -8.724 19.801 1.00 79.56 96 LEU A C 1
ATOM 721 O O . LEU A 1 96 ? -4.050 -9.225 20.731 1.00 79.56 96 LEU A O 1
ATOM 725 N N . PHE A 1 97 ? -2.948 -7.481 19.848 1.00 82.00 97 PHE A N 1
ATOM 726 C CA . PHE A 1 97 ? -3.105 -6.586 20.995 1.00 82.00 97 PHE A CA 1
ATOM 727 C C . PHE A 1 97 ? -4.375 -5.729 20.917 1.00 82.00 97 PHE A C 1
ATOM 729 O O . PHE A 1 97 ? -4.472 -4.698 21.587 1.00 82.00 97 PHE A O 1
ATOM 736 N N . ARG A 1 98 ? -5.365 -6.136 20.108 1.00 83.75 98 ARG A N 1
ATOM 737 C CA . ARG A 1 98 ? -6.639 -5.417 20.021 1.00 83.75 98 ARG A CA 1
ATOM 738 C C . ARG A 1 98 ? -7.327 -5.372 21.387 1.00 83.75 98 ARG A C 1
ATOM 740 O O . ARG A 1 98 ? -7.377 -6.360 22.119 1.00 83.75 98 ARG A O 1
ATOM 747 N N . CYS A 1 99 ? -7.922 -4.231 21.703 1.00 87.75 99 CYS A N 1
ATOM 748 C CA . CYS A 1 99 ? -8.716 -4.063 22.914 1.00 87.75 99 CYS A CA 1
ATOM 749 C C . CYS A 1 99 ? -10.085 -4.766 22.815 1.00 87.75 99 CYS A C 1
ATOM 751 O O . CYS A 1 99 ? -10.551 -5.138 21.733 1.00 87.75 99 CYS A O 1
ATOM 753 N N . HIS A 1 100 ? -10.746 -4.919 23.966 1.00 84.44 100 HIS A N 1
ATOM 754 C CA . HIS A 1 100 ? -12.075 -5.524 24.069 1.00 84.44 100 HIS A CA 1
ATOM 755 C C . HIS A 1 100 ? -13.123 -4.753 23.235 1.00 84.44 100 HIS A C 1
ATOM 757 O O . HIS A 1 100 ? -13.008 -3.528 23.111 1.00 84.44 100 HIS A O 1
ATOM 763 N N . PRO A 1 101 ? -14.138 -5.433 22.661 1.00 79.06 101 PRO A N 1
ATOM 764 C CA . PRO A 1 101 ? -15.135 -4.825 21.790 1.00 79.06 101 PRO A CA 1
ATOM 765 C C . PRO A 1 101 ? -15.856 -3.588 22.336 1.00 79.06 101 PRO A C 1
ATOM 767 O O . PRO A 1 101 ? -16.127 -2.692 21.537 1.00 79.06 101 PRO A O 1
ATOM 770 N N . ASP A 1 102 ? -16.091 -3.528 23.646 1.00 83.25 102 ASP A N 1
ATOM 771 C CA . ASP A 1 102 ? -16.838 -2.450 24.315 1.00 83.25 102 ASP A CA 1
ATOM 772 C C . ASP A 1 102 ? -15.941 -1.344 24.897 1.00 83.25 102 ASP A C 1
ATOM 774 O O . ASP A 1 102 ? -16.405 -0.425 25.569 1.00 83.25 102 ASP A O 1
ATOM 778 N N . SER A 1 103 ? -14.630 -1.413 24.657 1.00 83.25 103 SER A N 1
ATOM 779 C CA . SER A 1 103 ? -13.689 -0.397 25.129 1.00 83.25 103 SER A CA 1
ATOM 780 C C . SER A 1 103 ? -13.689 0.837 24.223 1.00 83.25 103 SER A C 1
ATOM 782 O O . SER A 1 103 ? -13.584 0.721 23.002 1.00 83.25 103 SER A O 1
ATOM 784 N N . SER A 1 104 ? -13.674 2.036 24.811 1.00 82.81 104 SER A N 1
ATOM 785 C CA . SER A 1 104 ? -13.486 3.300 24.077 1.00 82.81 104 SER A CA 1
ATOM 786 C C . SER A 1 104 ? -12.147 3.368 23.325 1.00 82.81 104 SER A C 1
ATOM 788 O O . SER A 1 104 ? -12.058 4.002 22.273 1.00 82.81 104 SER A O 1
ATOM 790 N N . ALA A 1 105 ? -11.121 2.640 23.787 1.00 78.12 105 ALA A N 1
ATOM 791 C CA . ALA A 1 105 ? -9.828 2.521 23.107 1.00 78.12 105 ALA A CA 1
ATOM 792 C C . ALA A 1 105 ? -9.931 1.840 21.728 1.00 78.12 105 ALA A C 1
ATOM 794 O O . ALA A 1 105 ? -9.032 1.976 20.896 1.00 78.12 105 ALA A O 1
ATOM 795 N N . ARG A 1 106 ? -11.045 1.151 21.443 1.00 81.38 106 ARG A N 1
ATOM 796 C CA . ARG A 1 106 ? -11.279 0.462 20.169 1.00 81.38 106 ARG A CA 1
ATOM 797 C C . ARG A 1 106 ? -11.368 1.405 18.990 1.00 81.38 106 ARG A C 1
ATOM 799 O O . ARG A 1 106 ? -10.941 1.055 17.894 1.00 81.38 106 ARG A O 1
ATOM 806 N N . VAL A 1 107 ? -11.870 2.611 19.224 1.00 79.44 107 VAL A N 1
ATOM 807 C CA . VAL A 1 107 ? -11.931 3.662 18.208 1.00 79.44 107 VAL A CA 1
ATOM 808 C C . VAL A 1 107 ? -10.530 4.044 17.74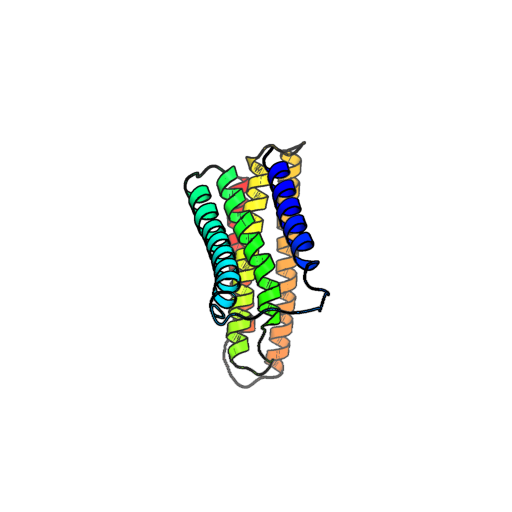7 1.00 79.44 107 VAL A C 1
ATOM 810 O O . VAL A 1 107 ? -10.258 4.063 16.547 1.00 79.44 107 VAL A O 1
ATOM 813 N N . VAL A 1 108 ? -9.630 4.261 18.708 1.00 81.75 108 VAL A N 1
ATOM 814 C CA . VAL A 1 108 ? -8.229 4.608 18.454 1.00 81.75 108 VAL A CA 1
ATOM 815 C C . VAL A 1 108 ? -7.492 3.438 17.806 1.00 81.75 108 VAL A C 1
ATOM 817 O O . VAL A 1 108 ? -6.804 3.638 16.808 1.00 81.75 108 VAL A O 1
ATOM 820 N N . PHE A 1 109 ? -7.683 2.215 18.311 1.00 82.69 109 PHE A N 1
ATOM 821 C CA . PHE A 1 109 ? -7.090 1.012 17.726 1.00 82.69 109 PHE A CA 1
ATOM 822 C C . PHE A 1 109 ? -7.497 0.836 16.257 1.00 82.69 109 PHE A C 1
ATOM 824 O O . PHE A 1 109 ? -6.632 0.702 15.395 1.00 82.69 109 PHE A O 1
ATOM 831 N N . ASN A 1 110 ? -8.797 0.905 15.953 1.00 80.44 110 ASN A N 1
ATOM 832 C CA . ASN A 1 110 ? -9.298 0.798 14.582 1.00 80.44 110 ASN A CA 1
ATOM 833 C C . ASN A 1 110 ? -8.754 1.927 13.698 1.00 80.44 110 ASN A C 1
ATOM 835 O O . ASN A 1 110 ? -8.400 1.685 12.548 1.00 80.44 110 ASN A O 1
ATOM 839 N N . GLY A 1 111 ? -8.649 3.141 14.248 1.00 80.62 111 GLY A N 1
ATOM 840 C CA . GLY A 1 111 ? -8.042 4.295 13.589 1.00 80.62 111 GLY A CA 1
ATOM 841 C C . GLY A 1 111 ? -6.604 4.039 13.157 1.00 80.62 111 GLY A C 1
ATOM 842 O O . GLY A 1 111 ? -6.274 4.144 11.977 1.00 80.62 111 GLY A O 1
ATOM 843 N N . LEU A 1 112 ? -5.757 3.656 14.111 1.00 81.81 112 LEU A N 1
ATOM 844 C CA . LEU A 1 112 ? -4.339 3.386 13.878 1.00 81.81 112 LEU A CA 1
ATOM 845 C C . LEU A 1 112 ? -4.124 2.170 12.971 1.00 81.81 112 LEU A C 1
ATOM 847 O O . LEU A 1 112 ? -3.260 2.195 12.091 1.00 81.81 112 LEU A O 1
ATOM 851 N N . HIS A 1 113 ? -4.921 1.119 13.152 1.00 83.25 113 HIS A N 1
ATOM 852 C CA . HIS A 1 113 ? -4.857 -0.081 12.326 1.00 83.25 113 HIS A CA 1
ATOM 853 C C . HIS A 1 113 ? -5.235 0.221 10.869 1.00 83.25 113 HIS A C 1
ATOM 855 O O . HIS A 1 113 ? -4.520 -0.177 9.951 1.00 83.25 113 HIS A O 1
ATOM 861 N N . ALA A 1 114 ? -6.300 0.998 10.645 1.00 80.88 114 ALA A N 1
ATOM 862 C CA . ALA A 1 114 ? -6.682 1.443 9.308 1.00 80.88 114 ALA A CA 1
ATOM 863 C C . ALA A 1 114 ? -5.608 2.350 8.688 1.00 80.88 114 ALA A C 1
ATOM 865 O O . ALA A 1 114 ? -5.179 2.119 7.561 1.00 80.88 114 ALA A O 1
ATOM 866 N N . PHE A 1 115 ? -5.122 3.343 9.438 1.00 84.31 115 PHE A N 1
ATOM 867 C CA . PHE A 1 115 ? -4.103 4.283 8.970 1.00 84.31 115 PHE A CA 1
ATOM 868 C C . PHE A 1 115 ? -2.820 3.574 8.523 1.00 84.31 115 PHE A C 1
ATOM 870 O O . PHE A 1 115 ? -2.371 3.750 7.392 1.00 84.31 115 PHE A O 1
ATOM 877 N N . THR A 1 116 ? -2.254 2.724 9.383 1.00 84.00 116 THR A N 1
ATOM 878 C CA . THR A 1 116 ? -1.035 1.965 9.053 1.00 84.00 116 THR A CA 1
ATOM 879 C C . THR A 1 116 ? -1.246 1.016 7.873 1.00 84.00 116 THR A C 1
ATOM 881 O O . THR A 1 116 ? -0.318 0.805 7.094 1.00 84.00 116 THR A O 1
ATOM 884 N N . GLY A 1 117 ? -2.467 0.504 7.696 1.00 83.06 117 GLY A N 1
ATOM 885 C CA . GLY A 1 117 ? -2.842 -0.341 6.564 1.00 83.06 117 GLY A CA 1
ATOM 886 C C . GLY A 1 117 ? -2.826 0.427 5.247 1.00 83.06 117 GLY A C 1
ATOM 887 O O . GLY A 1 117 ? -2.193 -0.016 4.291 1.00 83.06 117 GLY A O 1
ATOM 888 N N . TYR A 1 118 ? -3.446 1.610 5.208 1.00 84.31 118 TYR A N 1
ATOM 889 C CA . TYR A 1 118 ? -3.462 2.449 4.006 1.00 84.31 118 TYR A CA 1
ATOM 890 C C . TYR A 1 118 ? -2.069 2.936 3.611 1.00 84.31 118 TYR A C 1
ATOM 892 O O . TYR A 1 118 ? -1.740 2.920 2.426 1.00 84.31 118 TYR A O 1
ATOM 900 N N . ILE A 1 119 ? -1.231 3.317 4.581 1.00 86.25 119 ILE A N 1
ATOM 901 C CA . ILE A 1 119 ? 0.156 3.709 4.301 1.00 86.25 119 ILE A CA 1
ATOM 902 C C . ILE A 1 119 ? 0.953 2.521 3.755 1.00 86.25 119 ILE A C 1
ATOM 904 O O . ILE A 1 119 ? 1.601 2.654 2.720 1.00 86.25 119 ILE A O 1
ATOM 908 N N . GLY A 1 120 ? 0.870 1.347 4.393 1.00 87.00 120 GLY A N 1
ATOM 909 C CA . GLY A 1 120 ? 1.574 0.148 3.926 1.00 87.00 120 GLY A CA 1
ATOM 910 C C . GLY A 1 120 ? 1.156 -0.263 2.516 1.00 87.00 120 GLY A C 1
ATOM 911 O O . GLY A 1 120 ? 2.008 -0.545 1.673 1.00 87.00 120 GLY A O 1
ATOM 912 N N . TRP A 1 121 ? -0.145 -0.217 2.235 1.00 87.69 121 TRP A N 1
ATOM 913 C CA . TRP A 1 121 ? -0.695 -0.491 0.912 1.00 87.69 121 TRP A CA 1
ATOM 914 C C . TRP A 1 121 ? -0.222 0.519 -0.145 1.00 87.69 121 TRP A C 1
ATOM 916 O O . TRP A 1 121 ? 0.224 0.108 -1.216 1.00 87.69 121 TRP A O 1
ATOM 926 N N . LEU A 1 122 ? -0.240 1.822 0.159 1.00 88.44 122 LEU A N 1
ATOM 927 C CA . LEU A 1 122 ? 0.242 2.862 -0.755 1.00 88.44 122 LEU A CA 1
ATOM 928 C C . LEU A 1 122 ? 1.738 2.693 -1.059 1.00 88.44 122 LEU A C 1
ATOM 930 O O . LEU A 1 122 ? 2.148 2.764 -2.216 1.00 88.44 122 LEU A O 1
ATOM 934 N N . CYS A 1 123 ? 2.554 2.415 -0.038 1.00 89.12 123 CYS A N 1
ATOM 935 C CA . CYS A 1 123 ? 3.978 2.151 -0.216 1.00 89.12 123 CYS A CA 1
ATOM 936 C C . CYS A 1 123 ? 4.228 0.912 -1.094 1.00 89.12 123 CYS A C 1
ATOM 938 O O . CYS A 1 123 ? 5.074 0.954 -1.988 1.00 89.12 123 CYS A O 1
ATOM 940 N N . ALA A 1 124 ? 3.467 -0.170 -0.896 1.00 89.31 124 ALA A N 1
ATOM 941 C CA . ALA A 1 124 ? 3.566 -1.362 -1.736 1.00 89.31 124 ALA A CA 1
ATOM 942 C C . ALA A 1 124 ? 3.234 -1.039 -3.199 1.00 89.31 124 ALA A C 1
ATOM 944 O O . ALA A 1 124 ? 3.961 -1.445 -4.106 1.00 89.31 124 ALA A O 1
ATOM 945 N N . LEU A 1 125 ? 2.172 -0.262 -3.425 1.00 91.12 125 LEU A N 1
ATOM 946 C CA . LEU A 1 125 ? 1.735 0.123 -4.760 1.00 91.12 125 LEU A CA 1
ATOM 947 C C . LEU A 1 125 ? 2.798 0.934 -5.508 1.00 91.12 125 LEU A C 1
ATOM 949 O O . LEU A 1 125 ? 3.111 0.622 -6.657 1.00 91.12 125 LEU A O 1
ATOM 953 N N . ILE A 1 126 ? 3.387 1.931 -4.840 1.00 91.06 126 ILE A N 1
ATOM 954 C CA . ILE A 1 126 ? 4.484 2.747 -5.381 1.00 91.06 126 ILE A CA 1
ATOM 955 C C . ILE A 1 126 ? 5.670 1.854 -5.760 1.00 91.06 126 ILE A C 1
ATOM 957 O O . ILE A 1 126 ? 6.182 1.944 -6.875 1.00 91.06 126 ILE A O 1
ATOM 961 N N . SER A 1 127 ? 6.077 0.953 -4.860 1.00 93.19 127 SER A N 1
ATOM 962 C CA . SER A 1 127 ? 7.201 0.041 -5.087 1.00 93.19 127 SER A CA 1
ATOM 963 C C . SER A 1 127 ? 6.976 -0.852 -6.316 1.00 93.19 127 SER A C 1
ATOM 965 O O . SER A 1 127 ? 7.867 -0.966 -7.162 1.00 93.19 127 SER A O 1
ATOM 967 N N . ILE A 1 128 ? 5.774 -1.419 -6.472 1.00 91.56 128 ILE A N 1
ATOM 968 C CA . ILE A 1 128 ? 5.419 -2.257 -7.627 1.00 91.56 128 ILE A CA 1
ATOM 969 C C . ILE A 1 128 ? 5.425 -1.441 -8.927 1.00 91.56 128 ILE A C 1
ATOM 971 O O . ILE A 1 128 ? 6.011 -1.890 -9.912 1.00 91.56 128 ILE A O 1
ATOM 975 N N . CYS A 1 129 ? 4.826 -0.243 -8.939 1.00 90.69 129 CYS A N 1
ATOM 976 C CA . CYS A 1 129 ? 4.795 0.609 -10.134 1.00 90.69 129 CYS A CA 1
ATOM 977 C C . CYS A 1 129 ? 6.214 0.943 -10.615 1.00 90.69 129 CYS A C 1
ATOM 979 O O . CYS A 1 129 ? 6.511 0.789 -11.799 1.00 90.69 129 CYS A O 1
ATOM 981 N N . ILE A 1 130 ? 7.112 1.307 -9.689 1.00 90.88 130 ILE A N 1
ATOM 982 C CA . ILE A 1 130 ? 8.510 1.607 -10.021 1.00 90.88 130 ILE A CA 1
ATOM 983 C C . ILE A 1 130 ? 9.208 0.385 -10.623 1.00 90.88 130 ILE A C 1
ATOM 985 O O . ILE A 1 130 ? 9.891 0.511 -11.639 1.00 90.88 130 ILE A O 1
ATOM 989 N N . ALA A 1 131 ? 9.017 -0.799 -10.033 1.00 90.00 131 ALA A N 1
ATOM 990 C CA . ALA A 1 131 ? 9.623 -2.022 -10.549 1.00 90.00 131 ALA A CA 1
ATOM 991 C C . ALA A 1 131 ? 9.165 -2.311 -11.985 1.00 90.00 131 ALA A C 1
ATOM 993 O O . ALA A 1 131 ? 10.000 -2.570 -12.851 1.00 90.00 131 ALA A O 1
ATOM 994 N N . CYS A 1 132 ? 7.855 -2.238 -12.243 1.00 87.81 132 CYS A N 1
ATOM 995 C CA . CYS A 1 132 ? 7.257 -2.525 -13.550 1.00 87.81 132 CYS A CA 1
ATOM 996 C C . CYS A 1 132 ? 7.728 -1.579 -14.658 1.00 87.81 132 CYS A C 1
ATOM 998 O O . CYS A 1 132 ? 7.898 -2.027 -15.791 1.00 87.81 132 CYS A O 1
ATOM 1000 N N . VAL A 1 133 ? 7.938 -0.300 -14.342 1.00 86.75 133 VAL A N 1
ATOM 1001 C CA . VAL A 1 133 ? 8.198 0.740 -15.347 1.00 86.75 133 VAL A CA 1
ATOM 1002 C C . VAL A 1 133 ? 9.691 1.024 -15.513 1.00 86.75 133 VAL A C 1
ATOM 1004 O O . VAL A 1 133 ? 10.171 1.120 -16.639 1.00 86.75 133 VAL A O 1
ATOM 1007 N N . HIS A 1 134 ? 10.456 1.109 -14.421 1.00 87.00 134 HIS A N 1
ATOM 1008 C CA . HIS A 1 134 ? 11.808 1.679 -14.467 1.00 87.00 134 HIS A CA 1
ATOM 1009 C C . HIS A 1 134 ? 12.946 0.655 -14.430 1.00 87.00 134 HIS A C 1
ATOM 1011 O O . HIS A 1 134 ? 14.085 1.015 -14.714 1.00 87.00 134 HIS A O 1
ATOM 1017 N N . PHE A 1 135 ? 12.696 -0.610 -14.078 1.00 85.56 135 PHE A N 1
ATOM 1018 C CA . PHE A 1 135 ? 13.795 -1.564 -13.873 1.00 85.56 135 PHE A CA 1
ATOM 1019 C C . PHE A 1 135 ? 14.216 -2.334 -15.124 1.00 85.56 135 PHE A C 1
ATOM 1021 O O . PHE A 1 135 ? 15.290 -2.930 -15.124 1.00 85.56 135 PHE A O 1
ATOM 1028 N N . GLY A 1 136 ? 13.394 -2.375 -16.179 1.00 82.00 136 GLY A N 1
ATOM 1029 C CA . GLY A 1 136 ? 13.710 -3.137 -17.398 1.00 82.00 136 GLY A CA 1
ATOM 1030 C C . GLY A 1 136 ? 13.999 -4.631 -17.157 1.00 82.00 136 GLY A C 1
ATOM 1031 O O . GLY A 1 136 ? 14.582 -5.289 -18.010 1.00 82.00 136 GLY A O 1
ATOM 1032 N N . LEU A 1 137 ? 13.619 -5.171 -15.990 1.00 81.12 137 LEU A N 1
ATOM 1033 C CA . LEU A 1 137 ? 13.892 -6.555 -15.574 1.00 81.12 137 LEU A CA 1
ATOM 1034 C C . LEU A 1 137 ? 12.895 -7.561 -16.159 1.00 81.12 137 LEU A C 1
ATOM 1036 O O . LEU A 1 137 ? 13.086 -8.771 -16.039 1.00 81.12 137 LEU A O 1
ATOM 1040 N N . PHE A 1 138 ? 11.809 -7.073 -16.753 1.00 84.69 138 PHE A N 1
ATOM 1041 C CA . PHE A 1 138 ? 10.770 -7.911 -17.327 1.00 84.69 138 PHE A CA 1
ATOM 1042 C C . PHE A 1 138 ? 11.134 -8.302 -18.755 1.00 84.69 138 PHE A C 1
ATOM 1044 O O . PHE A 1 138 ? 11.567 -7.469 -19.544 1.00 84.69 138 PHE A O 1
ATOM 1051 N N . ALA A 1 139 ? 10.884 -9.565 -19.108 1.00 85.31 139 ALA A N 1
ATOM 1052 C CA . ALA A 1 139 ? 11.112 -10.072 -20.463 1.00 85.31 139 ALA A CA 1
ATOM 1053 C C . ALA A 1 139 ? 10.365 -9.258 -21.538 1.00 85.31 139 ALA A C 1
ATOM 1055 O O . ALA A 1 139 ? 10.814 -9.168 -22.676 1.00 85.31 139 ALA A O 1
ATOM 1056 N N . ASN A 1 140 ? 9.230 -8.657 -21.171 1.00 86.88 140 ASN A N 1
ATOM 1057 C CA . ASN A 1 140 ? 8.504 -7.704 -21.994 1.00 86.88 140 ASN A CA 1
ATOM 1058 C C . ASN A 1 140 ? 7.968 -6.571 -21.105 1.00 86.88 140 ASN A C 1
ATOM 1060 O O . ASN A 1 140 ? 6.979 -6.746 -20.390 1.00 86.88 140 ASN A O 1
ATOM 1064 N N . THR A 1 141 ? 8.630 -5.415 -21.147 1.00 84.75 141 THR A N 1
ATOM 1065 C CA . THR A 1 141 ? 8.263 -4.238 -20.347 1.00 84.75 141 THR A CA 1
ATOM 1066 C C . THR A 1 141 ? 6.863 -3.732 -20.686 1.00 84.75 141 THR A C 1
ATOM 1068 O O . THR A 1 141 ? 6.100 -3.426 -19.779 1.00 84.75 141 THR A O 1
ATOM 1071 N N . SER A 1 142 ? 6.462 -3.734 -21.962 1.00 84.75 142 SER A N 1
ATOM 1072 C CA . SER A 1 142 ? 5.111 -3.318 -22.366 1.00 84.75 142 SER A CA 1
ATOM 1073 C C . SER A 1 142 ? 4.032 -4.218 -21.760 1.00 84.75 142 SER A C 1
ATOM 1075 O O . SER A 1 142 ? 3.018 -3.726 -21.272 1.00 84.75 142 SER A O 1
ATOM 1077 N N . ALA A 1 143 ? 4.262 -5.533 -21.728 1.00 85.25 143 ALA A N 1
ATOM 1078 C CA . ALA A 1 143 ? 3.357 -6.469 -21.067 1.00 85.25 143 ALA A CA 1
ATOM 1079 C C . ALA A 1 143 ? 3.312 -6.241 -19.546 1.00 85.25 143 ALA A C 1
ATOM 1081 O O . ALA A 1 143 ? 2.232 -6.281 -18.963 1.00 85.25 143 ALA A O 1
ATOM 1082 N N . ALA A 1 144 ? 4.451 -5.949 -18.906 1.00 85.88 144 ALA A N 1
ATOM 1083 C CA . ALA A 1 144 ? 4.497 -5.610 -17.483 1.00 85.88 144 ALA A CA 1
ATOM 1084 C C . ALA A 1 144 ? 3.709 -4.325 -17.170 1.00 85.88 144 ALA A C 1
ATOM 1086 O O . ALA A 1 144 ? 2.931 -4.309 -16.216 1.00 85.88 144 ALA A O 1
ATOM 1087 N N . THR A 1 145 ? 3.832 -3.289 -18.007 1.00 85.81 145 THR A N 1
ATOM 1088 C CA . THR A 1 145 ? 3.045 -2.049 -17.901 1.00 85.81 145 THR A CA 1
ATOM 1089 C C . THR A 1 145 ? 1.545 -2.313 -18.063 1.00 85.81 145 THR A C 1
ATOM 1091 O O . THR A 1 145 ? 0.733 -1.814 -17.288 1.00 85.81 145 THR A O 1
ATOM 1094 N N . VAL A 1 146 ? 1.147 -3.144 -19.030 1.00 87.56 146 VAL A N 1
ATOM 1095 C CA . VAL A 1 146 ? -0.266 -3.520 -19.200 1.00 87.56 146 VAL A CA 1
ATOM 1096 C C . VAL A 1 146 ? -0.778 -4.298 -17.985 1.00 87.56 146 VAL A C 1
ATOM 1098 O O . VAL A 1 146 ? -1.864 -4.006 -17.488 1.00 87.56 146 VAL A O 1
ATOM 1101 N N . LEU A 1 147 ? 0.001 -5.248 -17.460 1.00 87.88 147 LEU A N 1
ATOM 1102 C CA . LEU A 1 147 ? -0.387 -6.030 -16.285 1.00 87.88 147 LEU A CA 1
ATOM 1103 C C . LEU A 1 147 ? -0.554 -5.163 -15.034 1.00 87.88 147 LEU A C 1
ATOM 1105 O O . LEU A 1 147 ? -1.510 -5.382 -14.288 1.00 87.88 147 LEU A O 1
ATOM 1109 N N . ILE A 1 148 ? 0.308 -4.163 -14.813 1.00 89.44 148 ILE A N 1
ATOM 1110 C CA . ILE A 1 148 ? 0.134 -3.253 -13.674 1.00 89.44 148 ILE A CA 1
ATOM 1111 C C . ILE A 1 148 ? -1.107 -2.366 -13.844 1.00 89.44 148 ILE A C 1
ATOM 1113 O O . ILE A 1 148 ? -1.835 -2.169 -12.875 1.00 89.44 148 ILE A O 1
ATOM 1117 N N . ILE A 1 149 ? -1.434 -1.917 -15.062 1.00 87.88 149 ILE A N 1
ATOM 1118 C CA . ILE A 1 149 ? -2.683 -1.181 -15.330 1.00 87.88 149 ILE A CA 1
ATOM 1119 C C . ILE A 1 149 ? -3.907 -2.060 -15.037 1.00 87.88 149 ILE A C 1
ATOM 1121 O O . ILE A 1 149 ? -4.827 -1.624 -14.347 1.00 87.88 149 ILE A O 1
ATOM 1125 N N . VAL A 1 150 ? -3.914 -3.312 -15.504 1.00 87.25 150 VAL A N 1
ATOM 1126 C CA . VAL A 1 150 ? -5.004 -4.263 -15.220 1.00 87.25 150 VAL A CA 1
ATOM 1127 C C . VAL A 1 150 ? -5.140 -4.505 -13.715 1.00 87.25 150 VAL A C 1
ATOM 1129 O O . VAL A 1 150 ? -6.251 -4.469 -13.186 1.00 87.25 150 VAL A O 1
ATOM 1132 N N . PHE A 1 151 ? -4.023 -4.695 -13.007 1.00 87.56 151 PHE A N 1
ATOM 1133 C CA . PHE A 1 151 ? -4.017 -4.832 -11.552 1.00 87.56 151 PHE A CA 1
ATOM 1134 C C . PHE A 1 151 ? -4.618 -3.603 -10.854 1.00 87.56 151 PHE A C 1
ATOM 1136 O O . PHE A 1 151 ? -5.453 -3.770 -9.968 1.00 87.56 151 PHE A O 1
ATOM 1143 N N . LEU A 1 152 ? -4.263 -2.383 -11.274 1.00 87.31 152 LEU A N 1
ATOM 1144 C CA . LEU A 1 152 ? -4.819 -1.140 -10.722 1.00 87.31 152 LEU A CA 1
ATOM 1145 C C . LEU A 1 152 ? -6.334 -1.036 -10.929 1.00 87.31 152 LEU A C 1
ATOM 1147 O O . LEU A 1 152 ? -7.052 -0.646 -10.008 1.00 87.31 152 LEU A O 1
ATOM 1151 N N . VAL A 1 153 ? -6.834 -1.424 -12.106 1.00 87.50 153 VAL A N 1
ATOM 1152 C CA . VAL A 1 153 ? -8.277 -1.448 -12.392 1.00 87.50 153 VAL A CA 1
ATOM 1153 C C . VAL A 1 153 ? -8.991 -2.445 -11.480 1.00 87.50 153 VAL A C 1
ATOM 1155 O O . VAL A 1 153 ? -9.981 -2.089 -10.841 1.00 87.50 153 VAL A O 1
ATOM 1158 N N . LEU A 1 154 ? -8.480 -3.675 -11.367 1.00 85.12 154 LEU A N 1
ATOM 1159 C CA . LEU A 1 154 ? -9.058 -4.697 -10.487 1.00 85.12 154 LEU A CA 1
ATOM 1160 C C . LEU A 1 154 ? -9.052 -4.252 -9.022 1.00 85.12 154 LEU A C 1
ATOM 1162 O O . LEU A 1 154 ? -10.049 -4.413 -8.319 1.00 85.12 154 LEU A O 1
ATOM 1166 N N . LEU A 1 155 ? -7.954 -3.648 -8.574 1.00 84.62 155 LEU A N 1
ATOM 1167 C CA . LEU A 1 155 ? -7.812 -3.112 -7.228 1.00 84.62 155 LEU A CA 1
ATOM 1168 C C . LEU A 1 155 ? -8.824 -1.991 -6.955 1.00 84.62 155 LEU A C 1
ATOM 1170 O O . LEU A 1 155 ? -9.461 -1.989 -5.903 1.00 84.62 155 LEU A O 1
ATOM 1174 N N . GLY A 1 156 ? -9.033 -1.091 -7.921 1.00 83.56 156 GLY A N 1
ATOM 1175 C CA . GLY A 1 156 ? -10.058 -0.049 -7.855 1.00 83.56 156 GLY A CA 1
ATOM 1176 C C . GLY A 1 156 ? -11.479 -0.614 -7.773 1.00 83.56 156 GLY A C 1
ATOM 1177 O O . GLY A 1 156 ? -12.276 -0.145 -6.962 1.00 83.56 156 GLY A O 1
ATOM 1178 N N . ILE A 1 157 ? -11.788 -1.662 -8.545 1.00 84.81 157 ILE A N 1
ATOM 1179 C CA . ILE A 1 157 ? -13.088 -2.353 -8.492 1.00 84.81 157 ILE A CA 1
ATOM 1180 C C . ILE A 1 157 ? -13.309 -2.987 -7.115 1.00 84.81 157 ILE A C 1
ATOM 1182 O O . ILE A 1 157 ? -14.365 -2.797 -6.515 1.00 84.81 157 ILE A O 1
ATOM 1186 N N . VAL A 1 158 ? -12.319 -3.714 -6.587 1.00 84.50 158 VAL A N 1
ATOM 1187 C CA . VAL A 1 158 ? -12.416 -4.333 -5.255 1.00 84.50 158 VAL A CA 1
ATOM 1188 C C . VAL A 1 158 ? -12.607 -3.266 -4.180 1.00 84.50 158 VAL A C 1
ATOM 1190 O O . VAL A 1 158 ? -13.490 -3.409 -3.335 1.00 84.50 158 VAL A O 1
ATOM 1193 N N . ALA A 1 159 ? -11.838 -2.175 -4.229 1.00 83.31 159 ALA A N 1
ATOM 1194 C CA . ALA A 1 159 ? -11.995 -1.061 -3.302 1.00 83.31 159 ALA A CA 1
ATOM 1195 C C . ALA A 1 159 ? -13.409 -0.466 -3.381 1.00 83.31 159 ALA A C 1
ATOM 1197 O O . ALA A 1 159 ? -14.056 -0.299 -2.351 1.00 83.31 159 ALA A O 1
ATOM 1198 N N . LEU A 1 160 ? -13.934 -0.229 -4.587 1.00 84.75 160 LEU A N 1
ATOM 1199 C CA . LEU A 1 160 ? -15.294 0.273 -4.787 1.00 84.75 160 LEU A CA 1
ATOM 1200 C C . LEU A 1 160 ? -16.349 -0.664 -4.179 1.00 84.75 160 LEU A C 1
ATOM 1202 O O . LEU A 1 160 ? -17.233 -0.204 -3.458 1.00 84.75 160 LEU A O 1
ATOM 1206 N N . ILE A 1 161 ? -16.240 -1.973 -4.418 1.00 87.19 161 ILE A N 1
ATOM 1207 C CA . ILE A 1 161 ? -17.158 -2.972 -3.853 1.00 87.19 161 ILE A CA 1
ATOM 1208 C C . ILE A 1 161 ? -17.116 -2.938 -2.322 1.00 87.19 161 ILE A C 1
ATOM 1210 O O . ILE A 1 161 ? -18.165 -2.897 -1.678 1.00 87.19 161 ILE A O 1
ATOM 1214 N N . MET A 1 162 ? -15.920 -2.905 -1.726 1.00 79.50 162 MET A N 1
ATOM 1215 C CA . MET A 1 162 ? -15.764 -2.853 -0.269 1.00 79.50 162 MET A CA 1
ATOM 1216 C C . MET A 1 162 ? -16.409 -1.600 0.334 1.00 79.50 162 MET A C 1
ATOM 1218 O O . MET A 1 162 ? -17.017 -1.679 1.402 1.00 79.50 162 MET A O 1
ATOM 1222 N N . GLN A 1 163 ? -16.349 -0.469 -0.369 1.00 81.62 163 GLN A N 1
ATOM 1223 C CA . GLN A 1 163 ? -16.988 0.776 0.057 1.00 81.62 163 GLN A CA 1
ATOM 1224 C C . GLN A 1 163 ? -18.511 0.711 -0.045 1.00 81.62 163 GLN A C 1
ATOM 1226 O O . GLN A 1 163 ? -19.202 1.119 0.886 1.00 81.62 163 GLN A O 1
ATOM 1231 N N . ILE A 1 164 ? -19.048 0.142 -1.129 1.00 85.88 164 ILE A N 1
ATOM 1232 C CA . ILE A 1 164 ? -20.494 -0.076 -1.279 1.00 85.88 164 ILE A CA 1
ATOM 1233 C C . ILE A 1 164 ? -21.016 -0.937 -0.124 1.00 85.88 164 ILE A C 1
ATOM 1235 O O . ILE A 1 164 ? -21.999 -0.576 0.523 1.00 85.88 164 ILE A O 1
ATOM 1239 N N . VAL A 1 165 ? -20.321 -2.033 0.195 1.00 86.06 165 VAL A N 1
ATOM 1240 C CA . VAL A 1 165 ? -20.677 -2.908 1.323 1.00 86.06 165 VAL A CA 1
ATOM 1241 C C . VAL A 1 165 ? -20.585 -2.163 2.661 1.00 86.06 165 VAL A C 1
ATOM 1243 O O . VAL A 1 165 ? -21.445 -2.343 3.525 1.00 86.06 165 VAL A O 1
ATOM 1246 N N . ALA A 1 166 ? -19.574 -1.311 2.853 1.00 81.31 166 ALA A N 1
ATOM 1247 C CA . ALA A 1 166 ? -19.427 -0.513 4.069 1.00 81.31 166 ALA A CA 1
ATOM 1248 C C . ALA A 1 166 ? -20.573 0.500 4.247 1.00 81.31 166 ALA A C 1
ATOM 1250 O O . ALA A 1 166 ? -21.120 0.614 5.345 1.00 81.31 166 ALA A O 1
ATOM 1251 N N . ILE A 1 167 ? -20.986 1.178 3.171 1.00 81.81 167 ILE A N 1
ATOM 1252 C CA . ILE A 1 167 ? -22.110 2.127 3.178 1.00 81.81 167 ILE A CA 1
ATOM 1253 C C . ILE A 1 167 ? -23.425 1.403 3.487 1.00 81.81 167 ILE A C 1
ATOM 1255 O O . ILE A 1 167 ? -24.181 1.852 4.348 1.00 81.81 167 ILE A O 1
ATOM 1259 N N . GLN A 1 168 ? -23.673 0.253 2.850 1.00 84.06 168 GLN A N 1
ATOM 1260 C CA . GLN A 1 168 ? -24.868 -0.561 3.099 1.00 84.06 168 GLN A CA 1
ATOM 1261 C C . GLN A 1 168 ? -24.973 -0.985 4.570 1.00 84.06 168 GLN A C 1
ATOM 1263 O O . GLN A 1 168 ? -26.031 -0.832 5.181 1.00 84.06 168 GLN A O 1
ATOM 1268 N N . LYS A 1 169 ? -23.865 -1.443 5.170 1.00 81.31 169 LYS A N 1
ATOM 1269 C CA . LYS A 1 169 ? -23.812 -1.767 6.605 1.00 81.31 169 LYS A CA 1
ATOM 1270 C C . LYS A 1 169 ? -24.041 -0.540 7.490 1.00 81.31 169 LYS A C 1
ATOM 1272 O O . LYS A 1 169 ? -24.711 -0.644 8.512 1.00 81.31 169 LYS A O 1
ATOM 1277 N N . GLY A 1 170 ? -23.519 0.623 7.097 1.00 71.06 170 GLY A N 1
ATOM 1278 C CA . GLY A 1 170 ? -23.745 1.882 7.808 1.00 71.06 170 GLY A CA 1
ATOM 1279 C C . GLY A 1 170 ? -25.219 2.302 7.825 1.00 71.06 170 GLY A C 1
ATOM 1280 O O . GLY A 1 170 ? -25.717 2.712 8.870 1.00 71.06 170 GLY A O 1
ATOM 1281 N N . HIS A 1 171 ? -25.932 2.149 6.704 1.00 76.75 171 HIS A N 1
ATOM 1282 C CA . HIS A 1 171 ? -27.368 2.445 6.624 1.00 76.75 171 HIS A CA 1
ATOM 1283 C C . HIS A 1 171 ? -28.200 1.516 7.519 1.00 76.75 171 HIS A C 1
ATOM 1285 O O . HIS A 1 171 ? -29.126 1.983 8.178 1.00 76.75 171 HIS A O 1
ATOM 1291 N N . GLN A 1 172 ? -27.847 0.227 7.591 1.00 78.69 172 GLN A N 1
ATOM 1292 C CA . GLN A 1 172 ? -28.507 -0.730 8.489 1.00 78.69 172 GLN A CA 1
ATOM 1293 C C . GLN A 1 172 ? -28.346 -0.326 9.964 1.00 78.69 172 GLN A C 1
ATOM 1295 O O . GLN A 1 172 ? -29.325 -0.270 10.699 1.00 78.69 172 GLN A O 1
ATOM 1300 N N . GLN A 1 173 ? -27.132 0.052 10.377 1.00 71.25 173 GLN A N 1
ATOM 1301 C CA . GLN A 1 173 ? -26.851 0.478 11.756 1.00 71.25 173 GLN A CA 1
ATOM 1302 C C . GLN A 1 173 ? -27.537 1.801 12.131 1.00 71.25 173 GLN A C 1
ATOM 1304 O O . GLN A 1 173 ? -27.958 1.983 13.270 1.00 71.25 173 GLN A O 1
ATOM 1309 N N . GLN A 1 174 ? -27.668 2.733 11.183 1.00 67.81 174 GLN A N 1
ATOM 1310 C CA . GLN A 1 174 ? -28.364 4.002 11.418 1.00 67.81 174 GLN A CA 1
ATOM 1311 C C . GLN A 1 174 ? -29.881 3.836 11.550 1.00 67.81 174 GLN A C 1
ATOM 1313 O O . GLN A 1 174 ? -30.498 4.564 12.325 1.00 67.81 174 GLN A O 1
ATOM 1318 N N . GLN A 1 175 ? -30.483 2.881 10.834 1.00 68.69 175 GLN A N 1
ATOM 1319 C CA . GLN A 1 175 ? -31.907 2.567 10.988 1.00 68.69 175 GLN A CA 1
ATOM 1320 C C . GLN A 1 175 ? -32.225 2.007 12.382 1.00 68.69 175 GLN A C 1
ATOM 1322 O O . GLN A 1 175 ? -33.295 2.287 12.916 1.00 68.69 175 GLN A O 1
ATOM 1327 N N . GLU A 1 176 ? -31.282 1.297 13.005 1.00 64.88 176 GLU A N 1
ATOM 1328 C CA . GLU A 1 176 ? -31.416 0.803 14.381 1.00 64.88 176 GLU A CA 1
ATOM 1329 C C . GLU A 1 176 ? -31.181 1.891 15.453 1.00 64.88 176 GLU A C 1
ATOM 1331 O O . GLU A 1 176 ? -31.658 1.747 16.576 1.00 64.88 176 GLU A O 1
ATOM 1336 N N . GLN A 1 177 ? -30.491 2.996 15.133 1.00 61.31 177 GLN A N 1
ATOM 1337 C CA . GLN A 1 177 ? -30.101 4.051 16.091 1.00 61.31 177 GLN A CA 1
ATOM 1338 C C . GLN A 1 177 ? -30.753 5.427 15.840 1.00 61.31 177 GLN A C 1
ATOM 1340 O O . GLN A 1 177 ? -30.142 6.461 16.112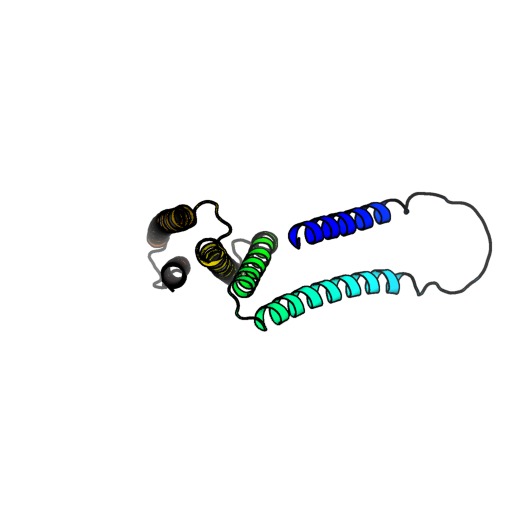 1.00 61.31 177 GLN A O 1
ATOM 1345 N N . HIS A 1 178 ? -31.987 5.472 15.329 1.00 53.25 178 HIS A N 1
ATOM 1346 C CA . HIS A 1 178 ? -32.731 6.700 14.997 1.00 53.25 178 HIS A CA 1
ATOM 1347 C C . HIS A 1 178 ? -32.991 7.629 16.217 1.00 53.25 178 HIS A C 1
ATOM 1349 O O . HIS A 1 178 ? -34.102 7.687 16.740 1.00 53.25 178 HIS A O 1
ATOM 1355 N N . GLY A 1 179 ? -31.966 8.361 16.683 1.00 52.34 179 GLY A N 1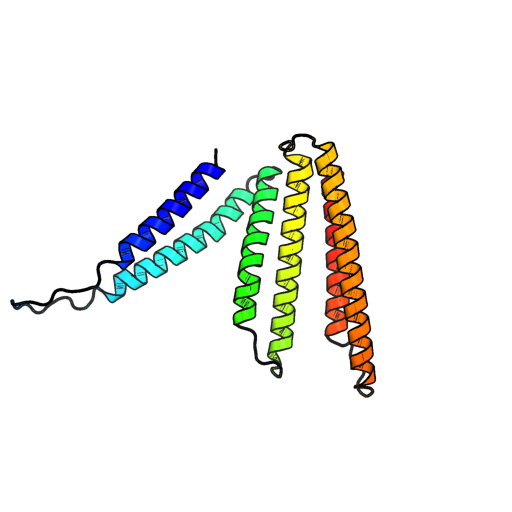
ATOM 1356 C CA . GLY A 1 179 ? -32.059 9.271 17.833 1.00 52.34 179 GLY A CA 1
ATOM 1357 C C . GLY A 1 179 ? -30.906 10.266 18.069 1.00 52.34 179 GLY A C 1
ATOM 1358 O O . GLY A 1 179 ? -31.130 11.258 18.757 1.00 52.34 179 GLY A O 1
ATOM 1359 N N . THR A 1 180 ? -29.702 10.103 17.505 1.00 52.06 180 THR A N 1
ATOM 1360 C CA . THR A 1 180 ? -28.571 11.025 17.782 1.00 52.06 180 THR A CA 1
ATOM 1361 C C . THR A 1 180 ? -27.732 11.331 16.535 1.00 52.06 180 THR A C 1
ATOM 1363 O O . THR A 1 180 ? -27.089 10.464 15.951 1.00 52.06 180 THR A O 1
ATOM 1366 N N . GLY A 1 181 ? -27.753 12.599 16.106 1.00 52.28 181 GLY A N 1
ATOM 1367 C CA . GLY A 1 181 ? -27.133 13.099 14.874 1.00 52.28 181 GLY A CA 1
ATOM 1368 C C . GLY A 1 181 ? -25.627 13.357 14.971 1.00 52.28 181 GLY A C 1
ATOM 1369 O O . GLY A 1 181 ? -25.195 14.507 15.004 1.00 52.28 181 GLY A O 1
ATOM 1370 N N . CYS A 1 182 ? -24.820 12.300 14.948 1.00 54.88 182 CYS A N 1
ATOM 1371 C CA . CYS A 1 182 ? -23.375 12.378 14.724 1.00 54.88 182 CYS A CA 1
ATOM 1372 C C . CYS A 1 182 ? -22.982 11.561 13.484 1.00 54.88 182 CYS A C 1
ATOM 1374 O O . CYS A 1 182 ? -23.508 10.473 13.246 1.00 54.88 182 CYS A O 1
ATOM 1376 N N . ILE A 1 183 ? -22.049 12.083 12.675 1.00 57.62 183 ILE A N 1
ATOM 1377 C CA . ILE A 1 183 ? -21.434 11.321 11.579 1.00 57.62 183 ILE A CA 1
ATOM 1378 C C . ILE A 1 183 ? -20.785 10.089 12.209 1.00 57.62 183 ILE A C 1
ATOM 1380 O O . ILE A 1 183 ? -19.821 10.203 12.967 1.00 57.62 183 ILE A O 1
ATOM 1384 N N . GLY A 1 184 ? -21.352 8.916 11.932 1.00 61.38 184 GLY A N 1
ATOM 1385 C CA . GLY A 1 184 ? -20.866 7.659 12.480 1.00 61.38 184 GLY A CA 1
ATOM 1386 C C . GLY A 1 184 ? -19.409 7.439 12.088 1.00 61.38 184 GLY A C 1
ATOM 1387 O O . GLY A 1 184 ? -19.022 7.659 10.943 1.00 61.38 184 GLY A O 1
ATOM 1388 N N . GLN A 1 185 ? -18.599 6.975 13.035 1.00 66.81 185 GLN A N 1
ATOM 1389 C CA . GLN A 1 185 ? -17.178 6.669 12.853 1.00 66.81 185 GLN A CA 1
ATOM 1390 C C . GLN A 1 185 ? -16.896 5.804 11.602 1.00 66.81 185 GLN A C 1
ATOM 1392 O O . GLN A 1 185 ? -15.849 5.941 10.975 1.00 66.81 185 GLN A O 1
ATOM 1397 N N . SER A 1 186 ? -17.847 4.954 11.198 1.00 65.06 186 SER A N 1
ATOM 1398 C CA . SER A 1 186 ? -17.803 4.165 9.960 1.00 65.06 186 SER A CA 1
ATOM 1399 C C . SER A 1 186 ? -17.755 5.020 8.685 1.00 65.06 186 SER A C 1
ATOM 1401 O O . SER A 1 186 ? -16.985 4.708 7.781 1.00 65.06 186 SER A O 1
ATOM 1403 N N . GLN A 1 187 ? -18.506 6.121 8.623 1.00 71.12 187 GLN A N 1
ATOM 1404 C CA . GLN A 1 187 ? -18.546 7.024 7.466 1.00 71.12 187 GLN A CA 1
ATOM 1405 C C . GLN A 1 187 ? -17.220 7.775 7.287 1.00 71.12 187 GLN A C 1
ATOM 1407 O O . GLN A 1 187 ? -16.740 7.930 6.166 1.00 71.12 187 GLN A O 1
ATOM 1412 N N . LEU A 1 188 ? -16.572 8.174 8.388 1.00 73.25 188 LEU A N 1
ATOM 1413 C CA . LEU A 1 188 ? -15.250 8.806 8.341 1.00 73.25 188 LEU A CA 1
ATOM 1414 C C . LEU A 1 188 ? -14.195 7.865 7.737 1.00 73.25 188 LEU A C 1
ATOM 1416 O O . LEU A 1 188 ? -13.399 8.289 6.900 1.00 73.25 188 LEU A O 1
ATOM 1420 N N . PHE A 1 189 ? -14.208 6.582 8.119 1.00 75.75 189 PHE A N 1
ATOM 1421 C CA . PHE A 1 189 ? -13.293 5.587 7.552 1.00 75.75 189 PHE A CA 1
ATOM 1422 C C . PHE A 1 189 ? -13.523 5.355 6.059 1.00 75.75 189 PHE A C 1
ATOM 1424 O O . PHE A 1 189 ? -12.549 5.233 5.319 1.00 75.75 189 PHE A O 1
ATOM 1431 N N . VAL A 1 190 ? -14.784 5.333 5.616 1.00 78.00 190 VAL A N 1
ATOM 1432 C CA . VAL A 1 190 ? -15.145 5.221 4.194 1.00 78.00 190 VAL A CA 1
ATOM 1433 C C . VAL A 1 190 ? -14.580 6.400 3.403 1.00 78.00 190 VAL A C 1
ATOM 1435 O O . VAL A 1 190 ? -13.883 6.188 2.410 1.00 78.00 190 VAL A O 1
ATOM 1438 N N . ILE A 1 191 ? -14.808 7.634 3.869 1.00 79.31 191 ILE A N 1
ATOM 1439 C CA . ILE A 1 191 ? -14.314 8.854 3.211 1.00 79.31 191 ILE A CA 1
ATOM 1440 C C . ILE A 1 191 ? -12.784 8.854 3.137 1.00 79.31 191 ILE A C 1
ATOM 1442 O O . ILE A 1 191 ? -12.221 9.084 2.066 1.00 79.31 191 ILE A O 1
ATOM 1446 N N . LEU A 1 192 ? -12.102 8.549 4.245 1.00 81.19 192 LEU A N 1
ATOM 1447 C CA . LEU A 1 192 ? -10.640 8.490 4.279 1.00 81.19 192 LEU A CA 1
ATOM 1448 C C . LEU A 1 192 ? -10.096 7.454 3.286 1.00 81.19 192 LEU A C 1
ATOM 1450 O O . LEU A 1 192 ? -9.156 7.732 2.547 1.00 81.19 192 LEU A O 1
ATOM 1454 N N . ALA A 1 193 ? -10.723 6.283 3.224 1.00 78.69 193 ALA A N 1
ATOM 1455 C CA . ALA A 1 193 ? -10.335 5.220 2.310 1.00 78.69 193 ALA A CA 1
ATOM 1456 C C . ALA A 1 193 ? -10.533 5.603 0.832 1.00 78.69 193 ALA A C 1
ATOM 1458 O O . ALA A 1 193 ? -9.690 5.263 0.001 1.00 78.69 193 ALA A O 1
ATOM 1459 N N . LEU A 1 194 ? -11.592 6.353 0.495 1.00 79.88 194 LEU A N 1
ATOM 1460 C CA . LEU A 1 194 ? -11.791 6.896 -0.856 1.00 79.88 194 LEU A CA 1
ATOM 1461 C C . LEU A 1 194 ? -10.682 7.883 -1.234 1.00 79.88 194 LEU A C 1
ATOM 1463 O O . LEU A 1 194 ? -10.127 7.786 -2.328 1.00 79.88 194 LEU A O 1
ATOM 1467 N N . ILE A 1 195 ? -10.324 8.788 -0.319 1.00 85.06 195 ILE A N 1
ATOM 1468 C CA . ILE A 1 195 ? -9.229 9.746 -0.525 1.00 85.06 195 ILE A CA 1
ATOM 1469 C C . ILE A 1 195 ? -7.906 8.998 -0.739 1.00 85.06 195 ILE A C 1
ATOM 1471 O O . ILE A 1 195 ? -7.196 9.279 -1.703 1.00 85.06 195 ILE A O 1
ATOM 1475 N N . CYS A 1 196 ? -7.596 8.000 0.097 1.00 81.44 196 CYS A N 1
ATOM 1476 C CA . CYS A 1 196 ? -6.398 7.173 -0.061 1.00 81.44 196 CYS A CA 1
ATOM 1477 C C . CYS A 1 196 ? -6.367 6.441 -1.410 1.00 81.44 196 CYS A C 1
ATOM 1479 O O . CYS A 1 196 ? -5.324 6.421 -2.060 1.00 81.44 196 CYS A O 1
ATOM 1481 N N . CYS A 1 197 ? -7.496 5.885 -1.863 1.00 81.31 197 CYS A N 1
ATOM 1482 C CA . CYS A 1 197 ? -7.581 5.232 -3.171 1.00 81.31 197 CYS A CA 1
ATOM 1483 C C . CYS A 1 197 ? -7.340 6.221 -4.321 1.00 81.31 197 CYS A C 1
ATOM 1485 O O . CYS A 1 197 ? -6.572 5.921 -5.232 1.00 81.31 197 CYS A O 1
ATOM 1487 N N . ALA A 1 198 ? -7.950 7.409 -4.272 1.00 83.19 198 ALA A N 1
ATOM 1488 C CA . ALA A 1 198 ? -7.777 8.435 -5.299 1.00 83.19 198 ALA A CA 1
ATOM 1489 C C . ALA A 1 198 ? -6.321 8.920 -5.394 1.00 83.19 198 ALA A C 1
ATOM 1491 O O . ALA A 1 198 ? -5.773 9.025 -6.493 1.00 83.19 198 ALA A O 1
ATOM 1492 N N . ILE A 1 199 ? -5.675 9.158 -4.247 1.00 84.88 199 ILE A N 1
ATOM 1493 C CA . ILE A 1 199 ? -4.254 9.522 -4.178 1.00 84.88 199 ILE A CA 1
ATOM 1494 C C . ILE A 1 199 ? -3.392 8.404 -4.769 1.00 84.88 199 ILE A C 1
ATOM 1496 O O . ILE A 1 199 ? -2.520 8.676 -5.590 1.00 84.88 199 ILE A O 1
ATOM 1500 N N . ALA A 1 200 ? -3.657 7.153 -4.395 1.00 81.25 200 ALA A N 1
ATOM 1501 C CA . ALA A 1 200 ? -2.895 6.004 -4.865 1.00 81.25 200 ALA A CA 1
ATOM 1502 C C . ALA A 1 200 ? -2.966 5.842 -6.385 1.00 81.25 200 ALA A C 1
ATOM 1504 O O . ALA A 1 200 ? -1.928 5.744 -7.033 1.00 81.25 200 ALA A O 1
ATOM 1505 N N . VAL A 1 201 ? -4.171 5.902 -6.961 1.00 83.75 201 VAL A N 1
ATOM 1506 C CA . VAL A 1 201 ? -4.363 5.867 -8.417 1.00 83.75 201 VAL A CA 1
ATOM 1507 C C . VAL A 1 201 ? -3.638 7.034 -9.083 1.00 83.75 201 VAL A C 1
ATOM 1509 O O . VAL A 1 201 ? -2.929 6.824 -10.063 1.00 83.75 201 VAL A O 1
ATOM 1512 N N . SER A 1 202 ? -3.758 8.247 -8.537 1.00 85.62 202 SER A N 1
ATOM 1513 C CA . SER A 1 202 ? -3.100 9.432 -9.102 1.00 85.62 202 SER A CA 1
ATOM 1514 C C . SER A 1 202 ? -1.576 9.279 -9.123 1.00 85.62 202 SER A C 1
ATOM 1516 O O . SER A 1 202 ? -0.953 9.508 -10.155 1.00 85.62 202 SER A O 1
ATOM 1518 N N . ILE A 1 203 ? -0.974 8.830 -8.016 1.00 86.31 203 ILE A N 1
ATOM 1519 C CA . ILE A 1 203 ? 0.473 8.586 -7.913 1.00 86.31 203 ILE A CA 1
ATOM 1520 C C . ILE A 1 203 ? 0.909 7.459 -8.853 1.00 86.31 203 ILE A C 1
ATOM 1522 O O . ILE A 1 203 ? 1.920 7.596 -9.535 1.00 86.31 203 ILE A O 1
ATOM 1526 N N . SER A 1 204 ? 0.154 6.361 -8.930 1.00 85.31 204 SER A N 1
ATOM 1527 C CA . SER A 1 204 ? 0.462 5.259 -9.844 1.00 85.31 204 SER A CA 1
ATOM 1528 C C . SER A 1 204 ? 0.459 5.704 -11.302 1.00 85.31 204 SER A C 1
ATOM 1530 O O . SER A 1 204 ? 1.377 5.356 -12.036 1.00 85.31 204 SER A O 1
ATOM 1532 N N . LEU A 1 205 ? -0.527 6.503 -11.719 1.00 84.81 205 LEU A N 1
ATOM 1533 C CA . LEU A 1 205 ? -0.562 7.060 -13.072 1.00 84.81 205 LEU A CA 1
ATOM 1534 C C . LEU A 1 205 ? 0.624 7.998 -13.315 1.00 84.81 205 LEU A C 1
ATOM 1536 O O . LEU A 1 205 ? 1.260 7.896 -14.358 1.00 84.81 205 LEU A O 1
ATOM 1540 N N . LEU A 1 206 ? 0.968 8.854 -12.347 1.00 86.62 206 LEU A N 1
ATOM 1541 C CA . LEU A 1 206 ? 2.151 9.712 -12.447 1.00 86.62 206 LEU A CA 1
ATOM 1542 C C . LEU A 1 206 ? 3.436 8.898 -12.630 1.00 86.62 206 LEU A C 1
ATOM 1544 O O . LEU A 1 206 ? 4.216 9.230 -13.505 1.00 86.62 206 LEU A O 1
ATOM 1548 N N . ILE A 1 207 ? 3.643 7.819 -11.867 1.00 84.88 207 ILE A N 1
ATOM 1549 C CA . ILE A 1 207 ? 4.830 6.953 -12.008 1.00 84.88 207 ILE A CA 1
ATOM 1550 C C . ILE A 1 207 ? 4.846 6.244 -13.369 1.00 84.88 207 ILE A C 1
ATOM 1552 O O . ILE A 1 207 ? 5.902 6.074 -13.961 1.00 84.88 207 ILE A O 1
ATOM 1556 N N . ILE A 1 208 ? 3.686 5.815 -13.871 1.00 85.44 208 ILE A N 1
ATOM 1557 C CA . ILE A 1 208 ? 3.597 5.091 -15.148 1.00 85.44 208 ILE A CA 1
ATOM 1558 C C . ILE A 1 208 ? 3.899 5.997 -16.350 1.00 85.44 208 ILE A C 1
ATOM 1560 O O . ILE A 1 208 ? 4.414 5.505 -17.353 1.00 85.44 208 ILE A O 1
ATOM 1564 N N . PHE A 1 209 ? 3.574 7.289 -16.264 1.00 86.31 209 PHE A N 1
ATOM 1565 C CA . PHE A 1 209 ? 3.696 8.237 -17.377 1.00 86.31 209 PHE A CA 1
ATOM 1566 C C . PHE A 1 209 ? 4.809 9.290 -17.212 1.00 86.31 209 PHE A C 1
ATOM 1568 O O . PHE A 1 209 ? 4.919 10.162 -18.076 1.00 86.31 209 PHE A O 1
ATOM 1575 N N . ALA A 1 210 ? 5.601 9.231 -16.136 1.00 79.94 210 ALA A N 1
ATOM 1576 C CA . ALA A 1 210 ? 6.784 10.074 -15.914 1.00 79.94 210 ALA A CA 1
ATOM 1577 C C . ALA A 1 210 ? 8.041 9.480 -16.563 1.00 79.94 210 ALA A C 1
ATOM 1579 O O . ALA A 1 210 ? 8.818 10.279 -17.132 1.00 79.94 210 ALA A O 1
#

Secondary structure (DSSP, 8-state):
-HHHHHHHHHHHHHHHHHHTTSS-S------------TTSHHHHHHHHHHHHHHHHHHHHHHHHHHHHT--SHHHHHHHHHHHHHHHHHHHHHHHHTPPPTT-THHHHHHHHHHHHHHHHHHHHHHHHHHHHHHS--SS-HHHHHHHHHHHHHHHHHHHHHHHHHHHHHHHHHHHHTTT-----HHHHHHHHHHHHHHHHHHHHHHHHH-

Foldseek 3Di:
DVVVVVVVVVVVVVVVVVVVPPPPDDDDDDDDDDDDDPDPPVCVVVVVVVVVVVVVVCCVPVLLVVLVVDPDLVSLLVNLLVLLVVLVVVLVVLVVVQDDPPDPCNLVSVVVSLVSNLSSVLSNLSSLLSCLAPVPPDPDSVVSLVVNVVVLVVVVVVLVVVLVVLVVVVVVVCVVVVDDDDDDSSNVSSVVSVVSSVVSVVSSVVSNVD

Organism: NCBI:txid157864